Protein AF-0000000078669228 (afdb_homodimer)

Radius of gyration: 27.11 Å; Cα contacts (8 Å, |Δi|>4): 650; chains: 2; bounding box: 34×87×58 Å

InterPro domains:
  IPR006676 tRNA-splicing endonuclease [PTHR21227] (38-160)
  IPR006676 tRNA-splicing endonuclease [TIGR00324] (16-169)
  IPR006677 tRNA intron endonuclease, catalytic domain-like [PF01974] (80-163)
  IPR006677 tRNA intron endonuclease, catalytic domain-like [cd22363] (79-168)
  IPR006678 tRNA intron endonuclease, N-terminal [PF02778] (7-70)
  IPR011856 tRNA endonuclease-like domain superfamily [G3DSA:3.40.1350.10] (77-171)
  IPR016442 tRNA-splicing endonuclease, archaeal short subfamily [MF_01833] (5-171)
  IPR016442 tRNA-splicing endonuclease, archaeal short subfamily [PIRSF005285] (8-170)
  IPR036167 tRNA intron endonuclease, catalytic domain-like superfamily [SSF53032] (79-168)
  IPR036740 tRNA intron endonuclease, N-terminal domain superfamily [SSF55267] (5-76)

Solvent-accessible surface area (backbone atoms only — not comparable to full-atom values): 18390 Å² total; per-residue (Å²): 128,82,76,48,44,70,28,36,60,56,90,81,27,29,34,26,70,47,63,64,53,38,59,67,37,28,53,98,54,56,49,58,47,77,57,94,72,23,36,34,27,48,53,60,56,44,49,54,38,36,74,70,56,51,34,43,45,21,57,82,91,42,73,54,50,70,68,56,50,49,50,55,38,39,74,75,31,88,55,38,69,62,48,40,53,53,51,47,54,43,43,76,71,48,33,37,73,40,78,19,63,94,60,74,27,56,27,32,36,24,63,64,70,82,86,60,71,58,52,34,34,32,36,74,42,47,34,79,38,83,42,34,50,46,61,51,52,54,36,37,52,44,21,52,75,71,66,27,39,24,30,42,36,36,29,44,97,85,71,49,74,50,39,29,39,43,42,82,52,85,132,127,84,75,51,45,68,28,34,60,55,91,81,28,32,33,28,71,48,62,67,54,38,60,67,38,27,52,100,55,56,48,56,48,77,57,95,73,22,37,35,27,48,54,60,56,45,48,54,37,36,75,69,56,50,34,44,45,22,57,83,90,42,72,54,50,72,68,54,51,49,50,55,39,39,74,77,32,85,55,37,68,61,48,40,53,54,49,48,53,43,43,74,70,48,33,35,73,39,79,19,63,94,59,73,26,56,27,30,37,26,63,67,73,87,85,65,71,58,52,34,34,32,35,73,41,46,33,81,40,83,42,35,51,46,62,52,52,54,36,37,54,44,20,52,74,71,64,26,39,26,31,42,36,36,30,42,99,83,70,49,75,48,40,29,38,44,42,81,50,85,132

Organism: Thermococcus barophilus (strain DSM 11836 / MP) (NCBI:txid391623)

Secondary structure (DSSP, 8-state):
---PEEEEEETTEEEE--HHHIIIIITTT--SEEETTEEEEEHHHHHHHHHTTSEEEEETTEEPPHHHHHHHHHHH-TTHHHHHHHHHHHHHTT-EEEE-GGGTSSEEEE-SSTTS---EEEEEEETT--B-HHHHHHHHHHHHHTT-EEEEEEE-TT--EEEEEEEEE--/---PEEEEEETTEEEE--HHHIIIIITTT--SEEETTEEEEEHHHHHHHHHTTSEEEEETTEEPPHHHHHHHHHHH-TTHHHHHHHHHHHHHTT-EEEE-GGGTSSEEEE-SSSSS---EEEEEEETT--B-HHHHHHHHHHHHHTT-EEEEEEE-TT--EEEEEEEEE--

Structure (mmCIF, N/CA/C/O backbone):
data_AF-0000000078669228-model_v1
#
loop_
_entity.id
_entity.type
_entity.pdbx_description
1 polymer 'tRNA-splicing endonuclease'
#
loop_
_atom_site.group_PDB
_atom_site.id
_atom_site.type_symbol
_atom_site.label_atom_id
_atom_site.label_alt_id
_atom_site.label_comp_id
_atom_site.label_asym_id
_atom_site.label_entity_id
_atom_site.label_seq_id
_atom_site.pdbx_PDB_ins_code
_atom_site.Cartn_x
_atom_site.Cartn_y
_atom_site.Cartn_z
_atom_site.occupancy
_atom_site.B_iso_or_equiv
_atom_site.auth_seq_id
_atom_site.auth_comp_id
_atom_site.auth_asym_id
_atom_site.auth_atom_id
_atom_site.pdbx_PDB_model_num
ATOM 1 N N . MET A 1 1 ? 10.273 -42.062 -6.914 1 49.16 1 MET A N 1
ATOM 2 C CA . MET A 1 1 ? 9.68 -40.781 -7.195 1 49.16 1 MET A CA 1
ATOM 3 C C . MET A 1 1 ? 8.664 -40.875 -8.328 1 49.16 1 MET A C 1
ATOM 5 O O . MET A 1 1 ? 8.875 -41.594 -9.305 1 49.16 1 MET A O 1
ATOM 9 N N . LYS A 1 2 ? 7.332 -40.625 -7.98 1 73.25 2 LYS A N 1
ATOM 10 C CA . LYS A 1 2 ? 6.289 -40.844 -8.977 1 73.25 2 LYS A CA 1
ATOM 11 C C . LYS A 1 2 ? 6.629 -40.156 -10.297 1 73.25 2 LYS A C 1
ATOM 13 O O . LYS A 1 2 ? 7.246 -39.094 -10.305 1 73.25 2 LYS A O 1
ATOM 18 N N . GLU A 1 3 ? 6.801 -40.781 -11.375 1 90.62 3 GLU A N 1
ATOM 19 C CA . GLU A 1 3 ? 7.086 -40.281 -12.711 1 90.62 3 GLU A CA 1
ATOM 20 C C . GLU A 1 3 ? 6.312 -38.969 -12.984 1 90.62 3 GLU A C 1
ATOM 22 O O . GLU A 1 3 ? 5.121 -38.875 -12.68 1 90.62 3 GLU A O 1
ATOM 27 N N . PRO A 1 4 ? 6.973 -37.969 -13.375 1 96.88 4 PRO A N 1
ATOM 28 C CA . PRO A 1 4 ? 6.281 -36.719 -13.68 1 96.88 4 PRO A CA 1
ATOM 29 C C . PRO A 1 4 ? 5.145 -36.875 -14.688 1 96.88 4 PRO A C 1
ATOM 31 O O . PRO A 1 4 ? 5.258 -37.688 -15.609 1 96.88 4 PRO A O 1
ATOM 34 N N . ILE A 1 5 ? 4.234 -36.188 -14.539 1 98.12 5 ILE A N 1
ATOM 35 C CA . ILE A 1 5 ? 3.074 -36.281 -15.414 1 98.12 5 ILE A CA 1
ATOM 36 C C . ILE A 1 5 ? 3.236 -35.344 -16.609 1 98.12 5 ILE A C 1
ATOM 38 O O . ILE A 1 5 ? 3.67 -34.188 -16.438 1 98.12 5 ILE A O 1
ATOM 42 N N . ALA A 1 6 ? 2.842 -35.812 -17.766 1 98.44 6 ALA A N 1
ATOM 43 C CA . ALA A 1 6 ? 2.984 -35.031 -18.984 1 98.44 6 ALA A CA 1
ATOM 44 C C . ALA A 1 6 ? 1.831 -34.031 -19.141 1 98.44 6 ALA A C 1
ATOM 46 O O . ALA A 1 6 ? 0.669 -34.406 -18.938 1 98.44 6 ALA A O 1
ATOM 47 N N . PHE A 1 7 ? 2.195 -32.781 -19.391 1 98.81 7 PHE A N 1
ATOM 48 C CA . PHE A 1 7 ? 1.265 -31.75 -19.812 1 98.81 7 PHE A CA 1
ATOM 49 C C . PHE A 1 7 ? 1.621 -31.234 -21.203 1 98.81 7 PHE A C 1
ATOM 51 O O . PHE A 1 7 ? 2.777 -31.312 -21.625 1 98.81 7 PHE A O 1
ATOM 58 N N . TYR A 1 8 ? 0.594 -30.719 -21.859 1 98.75 8 TYR A N 1
ATOM 59 C CA . TYR A 1 8 ? 0.792 -30.234 -23.219 1 98.75 8 TYR A CA 1
ATOM 60 C C . TYR A 1 8 ? 0.331 -28.797 -23.375 1 98.75 8 TYR A C 1
ATOM 62 O O . TYR A 1 8 ? -0.712 -28.406 -22.828 1 98.75 8 TYR A O 1
ATOM 70 N N . LEU A 1 9 ? 1.136 -28.016 -24.062 1 98.31 9 LEU A N 1
ATOM 71 C CA . LEU A 1 9 ? 0.836 -26.594 -24.281 1 98.31 9 LEU A CA 1
ATOM 72 C C . LEU A 1 9 ? -0.429 -26.438 -25.125 1 98.31 9 LEU A C 1
ATOM 74 O O . LEU A 1 9 ? -0.619 -27.141 -26.109 1 98.31 9 LEU A O 1
ATOM 78 N N . SER A 1 10 ? -1.269 -25.625 -24.719 1 96.44 10 SER A N 1
ATOM 79 C CA . SER A 1 10 ? -2.463 -25.203 -25.438 1 96.44 10 SER A CA 1
ATOM 80 C C . SER A 1 10 ? -2.699 -23.703 -25.281 1 96.44 10 SER A C 1
ATOM 82 O O . SER A 1 10 ? -3.389 -23.266 -24.359 1 96.44 10 SER A O 1
ATOM 84 N N . GLY A 1 11 ? -2.178 -22.891 -26.25 1 92.88 11 GLY A N 1
ATOM 85 C CA . GLY A 1 11 ? -2.258 -21.438 -26.094 1 92.88 11 GLY A CA 1
ATOM 86 C C . GLY A 1 11 ? -1.41 -20.922 -24.953 1 92.88 11 GLY A C 1
ATOM 87 O O . GLY A 1 11 ? -0.194 -21.109 -24.938 1 92.88 11 GLY A O 1
ATOM 88 N N . GLU A 1 12 ? -2.057 -20.312 -23.984 1 93.5 12 GLU A N 1
ATOM 89 C CA . GLU A 1 12 ? -1.347 -19.703 -22.859 1 93.5 12 GLU A CA 1
ATOM 90 C C . GLU A 1 12 ? -1.5 -20.547 -21.594 1 93.5 12 GLU A C 1
ATOM 92 O O . GLU A 1 12 ? -1.369 -20.031 -20.484 1 93.5 12 GLU A O 1
ATOM 97 N N . ARG A 1 13 ? -1.838 -21.812 -21.812 1 97.38 13 ARG A N 1
ATOM 98 C CA . ARG A 1 13 ? -1.99 -22.766 -20.734 1 97.38 13 ARG A CA 1
ATOM 99 C C . ARG A 1 13 ? -1.415 -24.125 -21.109 1 97.38 13 ARG A C 1
ATOM 101 O O . ARG A 1 13 ? -0.936 -24.312 -22.234 1 97.38 13 ARG A O 1
ATOM 108 N N . VAL A 1 14 ? -1.407 -24.984 -20.094 1 98.69 14 VAL A N 1
ATOM 109 C CA . VAL A 1 14 ? -1.057 -26.359 -20.375 1 98.69 14 VAL A CA 1
ATOM 110 C C . VAL A 1 14 ? -2.145 -27.297 -19.844 1 98.69 14 VAL A C 1
ATOM 112 O O . VAL A 1 14 ? -2.898 -26.922 -18.938 1 98.69 14 VAL A O 1
ATOM 115 N N . PHE A 1 15 ? -2.223 -28.453 -20.453 1 98.69 15 PHE A N 1
ATOM 116 C CA . PHE A 1 15 ? -3.291 -29.344 -20 1 98.69 15 PHE A CA 1
ATOM 117 C C . PHE A 1 15 ? -2.832 -30.797 -20.016 1 98.69 15 PHE A C 1
ATOM 119 O O . PHE A 1 15 ? -1.853 -31.141 -20.672 1 98.69 15 PHE A O 1
ATOM 126 N N . SER A 1 16 ? -3.445 -31.656 -19.219 1 98.69 16 SER A N 1
ATOM 127 C CA . SER A 1 16 ? -3.271 -33.094 -19.188 1 98.69 16 SER A CA 1
ATOM 128 C C . SER A 1 16 ? -4.617 -33.812 -19.172 1 98.69 16 SER A C 1
ATOM 130 O O . SER A 1 16 ? -5.547 -33.375 -18.484 1 98.69 16 SER A O 1
ATOM 132 N N . GLU A 1 17 ? -4.73 -34.875 -19.859 1 97.56 17 GLU A N 1
ATOM 133 C CA . GLU A 1 17 ? -5.953 -35.688 -19.891 1 97.56 17 GLU A CA 1
ATOM 134 C C . GLU A 1 17 ? -5.867 -36.844 -18.938 1 97.56 17 GLU A C 1
ATOM 136 O O . GLU A 1 17 ? -6.797 -37.656 -18.859 1 97.56 17 GLU A O 1
ATOM 141 N N . ARG A 1 18 ? -4.77 -36.906 -18.328 1 96.56 18 ARG A N 1
ATOM 142 C CA . ARG A 1 18 ? -4.57 -38.031 -17.438 1 96.56 18 ARG A CA 1
ATOM 143 C C . ARG A 1 18 ? -5.355 -37.844 -16.141 1 96.56 18 ARG A C 1
ATOM 145 O O . ARG A 1 18 ? -5.242 -36.812 -15.484 1 96.56 18 ARG A O 1
ATOM 152 N N . GLU A 1 19 ? -6.027 -38.875 -15.789 1 96.31 19 GLU A N 1
ATOM 153 C CA . GLU A 1 19 ? -6.77 -38.812 -14.531 1 96.31 19 GLU A CA 1
ATOM 154 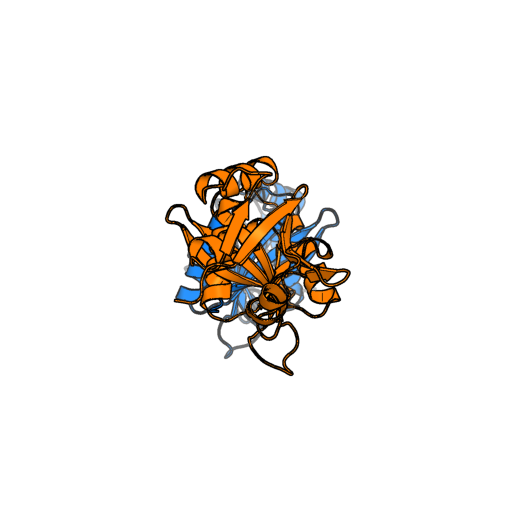C C . GLU A 1 19 ? -5.832 -38.594 -13.344 1 96.31 19 GLU A C 1
ATOM 156 O O . GLU A 1 19 ? -6.199 -37.969 -12.359 1 96.31 19 GLU A O 1
ATOM 161 N N . LYS A 1 20 ? -4.688 -39.156 -13.445 1 96.75 20 LYS A N 1
ATOM 162 C CA . LYS A 1 20 ? -3.686 -39.062 -12.391 1 96.75 20 LYS A CA 1
ATOM 163 C C . LYS A 1 20 ? -3.35 -37.594 -12.109 1 96.75 20 LYS A C 1
ATOM 165 O O . LYS A 1 20 ? -3.055 -37.219 -10.969 1 96.75 20 LYS A O 1
ATOM 170 N N . ALA A 1 21 ? -3.383 -36.781 -13.18 1 97.88 21 ALA A N 1
ATOM 171 C CA . ALA A 1 21 ? -3.102 -35.344 -13.023 1 97.88 21 ALA A CA 1
ATOM 172 C C . ALA A 1 21 ? -4.121 -34.688 -12.102 1 97.88 21 ALA A C 1
ATOM 174 O O . ALA A 1 21 ? -3.752 -33.906 -11.211 1 97.88 21 ALA A O 1
ATOM 175 N N . ILE A 1 22 ? -5.352 -35 -12.281 1 97.69 22 ILE A N 1
ATOM 176 C CA . ILE A 1 22 ? -6.426 -34.438 -11.477 1 97.69 22 ILE A CA 1
ATOM 177 C C . ILE A 1 22 ? -6.293 -34.906 -10.031 1 97.69 22 ILE A C 1
ATOM 179 O O . ILE A 1 22 ? -6.367 -34.094 -9.094 1 97.69 22 ILE A O 1
ATOM 183 N N . ASN A 1 23 ? -6.031 -36.188 -9.844 1 96.88 23 ASN A N 1
ATOM 184 C CA . ASN A 1 23 ? -5.926 -36.75 -8.508 1 96.88 23 ASN A CA 1
ATOM 185 C C . ASN A 1 23 ? -4.738 -36.188 -7.738 1 96.88 23 ASN A C 1
ATOM 187 O O . ASN A 1 23 ? -4.836 -35.938 -6.539 1 96.88 23 ASN A O 1
ATOM 191 N N . GLN A 1 24 ? -3.652 -35.969 -8.477 1 97 24 GLN A N 1
ATOM 192 C CA . GLN A 1 24 ? -2.41 -35.562 -7.816 1 97 24 GLN A CA 1
ATOM 193 C C . GLN A 1 24 ? -2.352 -34.062 -7.594 1 97 24 GLN A C 1
ATOM 195 O O . GLN A 1 24 ? -1.834 -33.594 -6.578 1 97 24 GLN A O 1
ATOM 200 N N . PHE A 1 25 ? -2.879 -33.312 -8.539 1 97.56 25 PHE A N 1
ATOM 201 C CA . PHE A 1 25 ? -2.586 -31.891 -8.492 1 97.56 25 PHE A CA 1
ATOM 202 C C . PHE A 1 25 ? -3.848 -31.094 -8.188 1 97.56 25 PHE A C 1
ATOM 204 O O . PHE A 1 25 ? -3.775 -30 -7.625 1 97.56 25 PHE A O 1
ATOM 211 N N . TYR A 1 26 ? -4.957 -31.578 -8.531 1 96.62 26 TYR A N 1
ATOM 212 C CA . TYR A 1 26 ? -6.184 -30.812 -8.328 1 96.62 26 TYR A CA 1
ATOM 213 C C . TYR A 1 26 ? -6.848 -31.172 -7.012 1 96.62 26 TYR A C 1
ATOM 215 O O . TYR A 1 26 ? -7.168 -30.297 -6.203 1 96.62 26 TYR A O 1
ATOM 223 N N . ASN A 1 27 ? -6.98 -32.5 -6.816 1 92.75 27 ASN A N 1
ATOM 224 C CA . ASN A 1 27 ? -7.645 -32.938 -5.602 1 92.75 27 ASN A CA 1
ATOM 225 C C . ASN A 1 27 ? -6.855 -32.562 -4.352 1 92.75 27 ASN A C 1
ATOM 227 O O . ASN A 1 27 ? -5.66 -32.875 -4.258 1 92.75 27 ASN A O 1
ATOM 231 N N . LYS A 1 28 ? -7.375 -31.734 -3.438 1 88.38 28 LYS A N 1
ATOM 232 C CA . LYS A 1 28 ? -6.859 -31.344 -2.131 1 88.38 28 LYS A CA 1
ATOM 233 C C . LYS A 1 28 ? -5.805 -30.234 -2.264 1 88.38 28 LYS A C 1
ATOM 235 O O . LYS A 1 28 ? -5.473 -29.578 -1.284 1 88.38 28 LYS A O 1
ATOM 240 N N . ARG A 1 29 ? -5.145 -30.188 -3.572 1 93.69 29 ARG A N 1
ATOM 241 C CA . ARG A 1 29 ? -4.094 -29.203 -3.729 1 93.69 29 ARG A CA 1
ATOM 242 C C . ARG A 1 29 ? -4.578 -28.016 -4.57 1 93.69 29 ARG A C 1
ATOM 244 O O . ARG A 1 29 ? -3.943 -26.969 -4.59 1 93.69 29 ARG A O 1
ATOM 251 N N . TYR A 1 30 ? -5.559 -28.219 -5.371 1 94.69 30 TYR A N 1
ATOM 252 C CA . TYR A 1 30 ? -6.355 -27.188 -6.016 1 94.69 30 TYR A CA 1
ATOM 253 C C . TYR A 1 30 ? -5.535 -26.422 -7.051 1 94.69 30 TYR A C 1
ATOM 255 O O . TYR A 1 30 ? -5.668 -25.203 -7.191 1 94.69 30 TYR A O 1
ATOM 263 N N . PHE A 1 31 ? -4.602 -27.188 -7.68 1 97.38 31 PHE A N 1
ATOM 264 C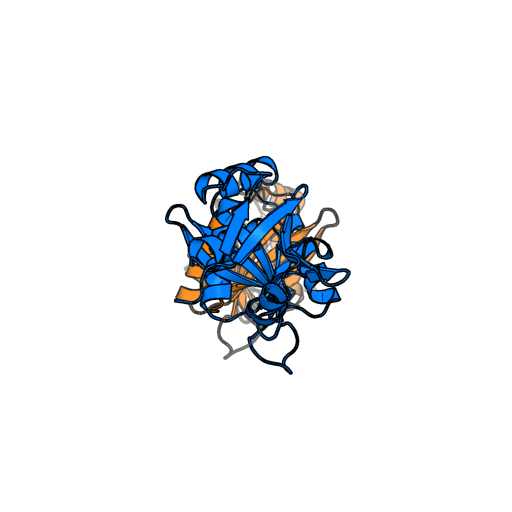 CA . PHE A 1 31 ? -3.945 -26.609 -8.844 1 97.38 31 PHE A CA 1
ATOM 265 C C . PHE A 1 31 ? -4.891 -26.578 -10.039 1 97.38 31 PHE A C 1
ATOM 267 O O . PHE A 1 31 ? -5.645 -27.516 -10.266 1 97.38 31 PHE A O 1
ATOM 274 N N . GLY A 1 32 ? -4.859 -25.484 -10.711 1 97.44 32 GLY A N 1
ATOM 275 C CA . GLY A 1 32 ? -5.504 -25.391 -12.016 1 97.44 32 GLY A CA 1
ATOM 276 C C . GLY A 1 32 ? -7.012 -25.531 -11.945 1 97.44 32 GLY A C 1
ATOM 277 O O . GLY A 1 32 ? -7.641 -25.094 -10.977 1 97.44 32 GLY A O 1
ATOM 278 N N . GLU A 1 33 ? -7.57 -25.859 -13.062 1 97.19 33 GLU A N 1
ATOM 279 C CA . GLU A 1 33 ? -9 -26.062 -13.234 1 97.19 33 GLU A CA 1
ATOM 280 C C . GLU A 1 33 ? -9.281 -27.312 -14.062 1 97.19 33 GLU A C 1
ATOM 282 O O . GLU A 1 33 ? -8.539 -27.625 -14.992 1 97.19 33 GLU A O 1
ATOM 287 N N . VAL A 1 34 ? -10.375 -28 -13.695 1 97.75 34 VAL A N 1
ATOM 288 C CA . VAL A 1 34 ? -10.766 -29.188 -14.43 1 97.75 34 VAL A CA 1
ATOM 289 C C . VAL A 1 34 ? -11.898 -28.859 -15.398 1 97.75 34 VAL A C 1
ATOM 291 O O . VAL A 1 34 ? -12.945 -28.344 -14.984 1 97.75 34 VAL A O 1
ATOM 294 N N . VAL A 1 35 ? -11.648 -29.031 -16.656 1 97.12 35 VAL A N 1
ATOM 295 C CA . VAL A 1 35 ? -12.648 -28.812 -17.703 1 97.12 35 VAL A CA 1
ATOM 296 C C . VAL A 1 35 ? -12.797 -30.078 -18.547 1 97.12 35 VAL A C 1
ATOM 298 O O . VAL A 1 35 ? -11.852 -30.516 -19.188 1 97.12 35 VAL A O 1
ATOM 301 N N . ASN A 1 36 ? -13.953 -30.719 -18.531 1 96.56 36 ASN A N 1
ATOM 302 C CA . ASN A 1 36 ? -14.242 -31.906 -19.328 1 96.56 36 ASN A CA 1
ATOM 303 C C . ASN A 1 36 ? -13.227 -33.031 -19.078 1 96.56 36 ASN A C 1
ATOM 305 O O . ASN A 1 36 ? -12.664 -33.594 -20.016 1 96.56 36 ASN A O 1
ATOM 309 N N . GLY A 1 37 ? -12.852 -33.156 -17.906 1 96.19 37 GLY A N 1
ATOM 310 C CA . GLY A 1 37 ? -12.008 -34.281 -17.469 1 96.19 37 GLY A CA 1
ATOM 311 C C . GLY A 1 37 ? -10.523 -34 -17.688 1 96.19 37 GLY A C 1
ATOM 312 O O . GLY A 1 37 ? -9.695 -34.875 -17.484 1 96.19 37 GLY A O 1
ATOM 313 N N . LYS A 1 38 ? -10.211 -32.875 -18.109 1 97.81 38 LYS A N 1
ATOM 314 C CA . LYS A 1 38 ? -8.82 -32.469 -18.312 1 97.81 38 LYS A CA 1
ATOM 315 C C . LYS A 1 38 ? -8.398 -31.406 -17.281 1 97.81 38 LYS A C 1
ATOM 317 O O . LYS A 1 38 ? -9.172 -30.516 -16.938 1 97.81 38 LYS A O 1
ATOM 322 N N . LEU A 1 39 ? -7.18 -31.531 -16.828 1 98.56 39 LEU A N 1
ATOM 323 C CA . LEU A 1 39 ? -6.652 -30.516 -15.922 1 98.56 39 LEU A CA 1
ATOM 324 C C . LEU A 1 39 ? -5.887 -29.453 -16.688 1 98.56 39 LEU A C 1
ATOM 326 O O . LEU A 1 39 ? -4.965 -29.75 -17.438 1 98.56 39 LEU A O 1
ATOM 330 N N . PHE A 1 40 ? -6.273 -28.25 -16.547 1 98.62 40 PHE A N 1
ATOM 331 C CA . PHE A 1 40 ? -5.594 -27.094 -17.141 1 98.62 40 PHE A CA 1
ATOM 332 C C . PHE A 1 40 ? -4.824 -26.312 -16.078 1 98.62 40 PHE A C 1
ATOM 334 O O . PHE A 1 40 ? -5.328 -26.094 -14.984 1 98.62 40 PHE A O 1
ATOM 341 N N . LEU A 1 41 ? -3.613 -25.969 -16.375 1 98.62 41 LEU A N 1
ATOM 342 C CA . LEU A 1 41 ? -2.76 -25.156 -15.523 1 98.62 41 LEU A CA 1
ATOM 343 C C . LEU A 1 41 ? -2.35 -23.875 -16.234 1 98.62 41 LEU A C 1
ATOM 345 O O . LEU A 1 41 ? -2.107 -23.875 -17.453 1 98.62 41 LEU A O 1
ATOM 349 N N . SER A 1 42 ? -2.316 -22.812 -15.492 1 98.25 42 SER A N 1
ATOM 350 C CA . SER A 1 42 ? -1.639 -21.625 -16.016 1 98.25 42 SER A CA 1
ATOM 351 C C . SER A 1 42 ? -0.148 -21.875 -16.203 1 98.25 42 SER A C 1
ATOM 353 O O . SER A 1 42 ? 0.386 -22.875 -15.703 1 98.25 42 SER A O 1
ATOM 355 N N . LEU A 1 43 ? 0.527 -21.031 -16.922 1 98.5 43 LEU A N 1
ATOM 356 C CA . LEU A 1 43 ? 1.964 -21.188 -17.125 1 98.5 43 LEU A CA 1
ATOM 357 C C . LEU A 1 43 ? 2.709 -21.078 -15.797 1 98.5 43 LEU A C 1
ATOM 359 O O . LEU A 1 43 ? 3.711 -21.766 -15.586 1 98.5 43 LEU A O 1
ATOM 363 N N . ILE A 1 44 ? 2.25 -20.266 -14.875 1 98.75 44 ILE A N 1
ATOM 364 C CA . ILE A 1 44 ? 2.898 -20.109 -13.578 1 98.75 44 ILE A CA 1
ATOM 365 C C . ILE A 1 44 ? 2.738 -21.391 -12.766 1 98.75 44 ILE A C 1
ATOM 367 O O . ILE A 1 44 ? 3.693 -21.859 -12.148 1 98.75 44 ILE A O 1
ATOM 371 N N . GLU A 1 45 ? 1.58 -21.922 -12.734 1 98.75 45 GLU A N 1
ATOM 372 C CA . GLU A 1 45 ? 1.352 -23.188 -12.047 1 98.75 45 GLU A CA 1
ATOM 373 C C . GLU A 1 45 ? 2.217 -24.297 -12.633 1 98.75 45 GLU A C 1
ATOM 375 O O . GLU A 1 45 ? 2.799 -25.094 -11.891 1 98.75 45 GLU A O 1
ATOM 380 N N . ALA A 1 46 ? 2.25 -24.312 -13.961 1 98.81 46 ALA A N 1
ATOM 381 C CA . ALA A 1 46 ? 3.072 -25.312 -14.641 1 98.81 46 ALA A CA 1
ATOM 382 C C . ALA A 1 46 ? 4.547 -25.141 -14.289 1 98.81 46 ALA A C 1
ATOM 384 O O . ALA A 1 46 ? 5.238 -26.125 -14.008 1 98.81 46 ALA A O 1
ATOM 385 N N . ALA A 1 47 ? 4.98 -23.938 -14.32 1 98.81 47 ALA A N 1
ATOM 386 C CA . ALA A 1 47 ? 6.371 -23.656 -13.969 1 98.81 47 ALA A CA 1
ATOM 387 C C . ALA A 1 47 ? 6.688 -24.125 -12.555 1 98.81 47 ALA A C 1
ATOM 389 O O . ALA A 1 47 ? 7.742 -24.719 -12.305 1 98.81 47 ALA A O 1
ATOM 390 N N . TYR A 1 48 ? 5.773 -23.875 -11.656 1 98.88 48 TYR A N 1
ATOM 391 C CA . TYR A 1 48 ? 5.941 -24.281 -10.266 1 98.88 48 TYR A CA 1
ATOM 392 C C . TYR A 1 48 ? 6.074 -25.781 -10.148 1 98.88 48 TYR A C 1
ATOM 394 O O . TYR A 1 48 ? 7.004 -26.281 -9.508 1 98.88 48 TYR A O 1
ATOM 402 N N . LEU A 1 49 ? 5.199 -26.516 -10.766 1 98.75 49 LEU A N 1
ATOM 403 C CA . LEU A 1 49 ? 5.199 -27.969 -10.68 1 98.75 49 LEU A CA 1
ATOM 404 C C . LEU A 1 49 ? 6.391 -28.562 -11.422 1 98.75 49 LEU A C 1
ATOM 406 O O . LEU A 1 49 ? 6.949 -29.578 -11.008 1 98.75 49 LEU A O 1
ATOM 410 N N . MET A 1 50 ? 6.723 -27.922 -12.516 1 98.56 50 MET A N 1
ATOM 411 C CA . MET A 1 50 ? 7.898 -28.359 -13.266 1 98.56 50 MET A CA 1
ATOM 412 C C . MET A 1 50 ? 9.164 -28.172 -12.438 1 98.56 50 MET A C 1
ATOM 414 O O . MET A 1 50 ? 10.023 -29.047 -12.406 1 98.56 50 MET A O 1
ATOM 418 N N . ASP A 1 51 ? 9.25 -27.031 -11.875 1 98.06 51 ASP A N 1
ATOM 419 C CA . ASP A 1 51 ? 10.398 -26.719 -11.023 1 98.06 51 ASP A CA 1
ATOM 420 C C . ASP A 1 51 ? 10.555 -27.75 -9.906 1 98.06 51 ASP A C 1
ATOM 422 O O . ASP A 1 51 ? 11.672 -28.016 -9.461 1 98.06 51 ASP A O 1
ATOM 426 N N . ARG A 1 52 ? 9.539 -28.391 -9.516 1 97.31 52 ARG A N 1
ATOM 427 C CA . ARG A 1 52 ? 9.531 -29.375 -8.445 1 97.31 52 ARG A CA 1
ATOM 428 C C . ARG A 1 52 ? 9.664 -30.797 -9.008 1 97.31 52 ARG A C 1
ATOM 430 O O . ARG A 1 52 ? 9.625 -31.766 -8.25 1 97.31 52 ARG A O 1
ATOM 437 N N . GLY A 1 53 ? 9.688 -30.906 -10.297 1 97.62 53 GLY A N 1
ATOM 438 C CA . GLY A 1 53 ? 9.883 -32.188 -10.945 1 97.62 53 GLY A CA 1
ATOM 439 C C . GLY A 1 53 ? 8.625 -33.031 -10.992 1 97.62 53 GLY A C 1
ATOM 440 O O . GLY A 1 53 ? 8.703 -34.25 -11.117 1 97.62 53 GLY A O 1
ATOM 441 N N . LYS A 1 54 ? 7.488 -32.375 -10.883 1 98.25 54 LYS A N 1
ATOM 442 C CA . LYS A 1 54 ? 6.242 -33.125 -10.781 1 98.25 54 LYS A CA 1
ATOM 443 C C . LYS A 1 54 ? 5.598 -33.312 -12.148 1 98.25 54 LYS A C 1
ATOM 445 O O . LYS A 1 54 ? 4.816 -34.25 -12.352 1 98.25 54 LYS A O 1
ATOM 450 N N . ILE A 1 55 ? 5.977 -32.375 -13.031 1 98.69 55 ILE A N 1
ATOM 451 C CA . ILE A 1 55 ? 5.375 -32.5 -14.352 1 98.69 55 ILE A CA 1
ATOM 452 C C . ILE A 1 55 ? 6.422 -32.219 -15.43 1 98.69 55 ILE A C 1
ATOM 454 O O . ILE A 1 55 ? 7.5 -31.688 -15.133 1 98.69 55 ILE A O 1
ATOM 458 N N . LYS A 1 56 ? 6.105 -32.625 -16.625 1 98.62 56 LYS A N 1
ATOM 459 C CA . LYS A 1 56 ? 6.781 -32.219 -17.859 1 98.62 56 LYS A CA 1
ATOM 460 C C . LYS A 1 56 ? 5.816 -31.5 -18.797 1 98.62 56 LYS A C 1
ATOM 462 O O . LYS A 1 56 ? 4.633 -31.844 -18.859 1 98.62 56 LYS A O 1
ATOM 467 N N . VAL A 1 57 ? 6.371 -30.562 -19.5 1 98.75 57 VAL A N 1
ATOM 468 C CA . VAL A 1 57 ? 5.527 -29.812 -20.422 1 98.75 57 VAL A CA 1
ATOM 469 C C . VAL A 1 57 ? 6.031 -30 -21.859 1 98.75 57 VAL A C 1
ATOM 471 O O . VAL A 1 57 ? 7.238 -29.906 -22.109 1 98.75 57 VAL A O 1
ATOM 474 N N . PHE A 1 58 ? 5.105 -30.234 -22.719 1 98.69 58 PHE A N 1
ATOM 475 C CA . PHE A 1 58 ? 5.461 -30.484 -24.109 1 98.69 58 PHE A CA 1
ATOM 476 C C . PHE A 1 58 ? 4.773 -29.469 -25.016 1 98.69 58 PHE A C 1
ATOM 478 O O . PHE A 1 58 ? 3.617 -29.109 -24.797 1 98.69 58 PHE A O 1
ATOM 485 N N . ASP A 1 59 ? 5.391 -28.969 -26 1 97.88 59 ASP A N 1
ATOM 486 C CA . ASP A 1 59 ? 4.859 -28.281 -27.172 1 97.88 59 ASP A CA 1
ATOM 487 C C . ASP A 1 59 ? 4.91 -29.172 -28.406 1 97.88 59 ASP A C 1
ATOM 489 O O . ASP A 1 59 ? 5.934 -29.234 -29.094 1 97.88 59 ASP A O 1
ATOM 493 N N . GLY A 1 60 ? 3.791 -29.75 -28.672 1 95 60 GLY A N 1
ATOM 494 C CA . GLY A 1 60 ? 3.869 -30.844 -29.625 1 95 60 GLY A CA 1
ATOM 495 C C . GLY A 1 60 ? 4.754 -31.984 -29.156 1 95 60 GLY A C 1
ATOM 496 O O . GLY A 1 60 ? 4.539 -32.531 -28.062 1 95 60 GLY A O 1
ATOM 497 N N . ASN A 1 61 ? 5.773 -32.281 -29.875 1 95.19 61 ASN A N 1
ATOM 498 C CA . ASN A 1 61 ? 6.668 -33.375 -29.516 1 95.19 61 ASN A CA 1
ATOM 499 C C . ASN A 1 61 ? 7.898 -32.875 -28.766 1 95.19 61 ASN A C 1
ATOM 501 O O . ASN A 1 61 ? 8.703 -33.656 -28.297 1 95.19 61 ASN A O 1
ATOM 505 N N . LYS A 1 62 ? 7.949 -31.625 -28.609 1 97.94 62 LYS A N 1
ATOM 506 C CA . LYS A 1 62 ? 9.133 -31.062 -27.969 1 97.94 62 LYS A CA 1
ATOM 507 C C . LYS A 1 62 ? 8.891 -30.844 -26.469 1 97.94 62 LYS A C 1
ATOM 509 O O . LYS A 1 62 ? 7.926 -30.188 -26.078 1 97.94 62 LYS A O 1
ATOM 514 N N . GLU A 1 63 ? 9.727 -31.422 -25.734 1 98.31 63 GLU A N 1
ATOM 515 C CA . GLU A 1 63 ? 9.695 -31.141 -24.297 1 98.31 63 GLU A CA 1
ATOM 516 C C . GLU A 1 63 ? 10.289 -29.766 -24 1 98.31 63 GLU A C 1
ATOM 518 O O . GLU A 1 63 ? 11.391 -29.453 -24.453 1 98.31 63 GLU A O 1
ATOM 523 N N . LEU A 1 64 ? 9.625 -28.984 -23.297 1 98.44 64 LEU A N 1
ATOM 524 C CA . LEU A 1 64 ? 10.086 -27.641 -22.969 1 98.44 64 LEU A CA 1
ATOM 525 C C . LEU A 1 64 ? 10.938 -27.656 -21.703 1 98.44 64 LEU A C 1
ATOM 527 O O . LEU A 1 64 ? 10.617 -28.375 -20.75 1 98.44 64 LEU A O 1
ATOM 531 N N . SER A 1 65 ? 12.008 -26.906 -21.688 1 98.5 65 SER A N 1
ATOM 532 C CA . SER A 1 65 ? 12.734 -26.641 -20.453 1 98.5 65 SER A CA 1
ATOM 533 C C . SER A 1 65 ? 12.008 -25.609 -19.594 1 98.5 65 SER A C 1
ATOM 535 O O . SER A 1 65 ? 11.102 -24.922 -20.078 1 98.5 65 SER A O 1
ATOM 537 N N . LEU A 1 66 ? 12.391 -25.609 -18.344 1 98.5 66 LEU A N 1
ATOM 538 C CA . LEU A 1 66 ? 11.82 -24.594 -17.469 1 98.5 66 LEU A CA 1
ATOM 539 C C . LEU A 1 66 ? 12.078 -23.203 -18.016 1 98.5 66 LEU A C 1
ATOM 541 O O . LEU A 1 66 ? 11.195 -22.344 -17.984 1 98.5 66 LEU A O 1
ATOM 545 N N . LYS A 1 67 ? 13.258 -22.953 -18.516 1 98.5 67 LYS A N 1
ATOM 546 C CA . LYS A 1 67 ? 13.633 -21.656 -19.094 1 98.5 67 LYS A CA 1
ATOM 547 C C . LYS A 1 67 ? 12.719 -21.297 -20.266 1 98.5 67 LYS A C 1
ATOM 549 O O . LYS A 1 67 ? 12.273 -20.156 -20.391 1 98.5 67 LYS A O 1
ATOM 554 N N . GLU A 1 68 ? 12.477 -22.281 -21.062 1 98.31 68 GLU A N 1
ATOM 555 C CA . GLU A 1 68 ? 11.602 -22.031 -22.203 1 98.31 68 GLU A CA 1
ATOM 556 C C . GLU A 1 68 ? 10.188 -21.703 -21.766 1 98.31 68 GLU A C 1
ATOM 558 O O . GLU A 1 68 ? 9.508 -20.875 -22.375 1 98.31 68 GLU A O 1
ATOM 563 N N . LEU A 1 69 ? 9.719 -22.406 -20.734 1 98.31 69 LEU A N 1
ATOM 564 C CA . LEU A 1 69 ? 8.391 -22.125 -20.203 1 98.31 69 LEU A CA 1
ATOM 565 C C . LEU A 1 69 ? 8.336 -20.703 -19.641 1 98.31 69 LEU A C 1
ATOM 567 O O . LEU A 1 69 ? 7.363 -19.984 -19.859 1 98.31 69 LEU A O 1
ATOM 571 N N . PHE A 1 70 ? 9.375 -20.281 -18.953 1 98.56 70 PHE A N 1
ATOM 572 C CA . PHE A 1 70 ? 9.461 -18.922 -18.438 1 98.56 70 PHE A CA 1
ATOM 573 C C . PHE A 1 70 ? 9.461 -17.906 -19.562 1 98.56 70 PHE A C 1
ATOM 575 O O . PHE A 1 70 ? 8.836 -16.844 -19.453 1 98.56 70 PHE A O 1
ATOM 582 N N . ASP A 1 71 ? 10.164 -18.234 -20.641 1 98.31 71 ASP A N 1
ATOM 583 C CA . ASP A 1 71 ? 10.195 -17.359 -21.797 1 98.31 71 ASP A CA 1
ATOM 584 C C . ASP A 1 71 ? 8.797 -17.141 -22.375 1 98.31 71 ASP A C 1
ATOM 586 O O . ASP A 1 71 ? 8.43 -16.031 -22.75 1 98.31 71 ASP A O 1
ATOM 590 N N . LEU A 1 72 ? 8.07 -18.219 -22.406 1 98 72 LEU A N 1
ATOM 591 C CA . LEU A 1 72 ? 6.688 -18.109 -22.859 1 98 72 LEU A CA 1
ATOM 592 C C . LEU A 1 72 ? 5.879 -17.203 -21.938 1 98 72 LEU A C 1
ATOM 594 O O . LEU A 1 72 ? 5.098 -16.375 -22.406 1 98 72 LEU A O 1
ATOM 598 N N . GLY A 1 73 ? 6.031 -17.438 -20.641 1 98.06 73 GLY A N 1
ATOM 599 C CA . GLY A 1 73 ? 5.363 -16.594 -19.656 1 98.06 73 GLY A CA 1
ATOM 600 C C . GLY A 1 73 ? 5.723 -15.125 -19.781 1 98.06 73 GLY A C 1
ATOM 601 O O . GLY A 1 73 ? 4.844 -14.258 -19.734 1 98.06 73 GLY A O 1
ATOM 602 N N . ARG A 1 74 ? 7.004 -14.82 -20 1 98 74 ARG A N 1
ATOM 603 C CA . ARG A 1 74 ? 7.512 -13.461 -20.109 1 98 74 ARG A CA 1
ATOM 604 C C . ARG A 1 74 ? 6.945 -12.758 -21.328 1 98 74 ARG A C 1
ATOM 606 O O . ARG A 1 74 ? 6.715 -11.547 -21.312 1 98 74 ARG A O 1
ATOM 613 N N . LYS A 1 75 ? 6.781 -13.531 -22.359 1 97.19 75 LYS A N 1
ATOM 614 C CA . LYS A 1 75 ? 6.234 -12.977 -23.594 1 97.19 75 LYS A CA 1
ATOM 615 C C . LYS A 1 75 ? 4.824 -12.43 -23.375 1 97.19 75 LYS A C 1
ATOM 617 O O . LYS A 1 75 ? 4.434 -11.438 -23.984 1 97.19 75 LYS A O 1
ATOM 622 N N . LYS A 1 76 ? 4.141 -13.047 -22.469 1 95.12 76 LYS A N 1
ATOM 623 C CA . LYS A 1 76 ? 2.746 -12.688 -22.219 1 95.12 76 LYS A CA 1
ATOM 624 C C . LYS A 1 76 ? 2.631 -11.695 -21.062 1 95.12 76 LYS A C 1
ATOM 626 O O . LYS A 1 76 ? 1.715 -10.867 -21.047 1 95.12 76 LYS A O 1
ATOM 631 N N . ASP A 1 77 ? 3.484 -11.797 -20.172 1 96.44 77 ASP A N 1
ATOM 632 C CA . ASP A 1 77 ? 3.455 -11.023 -18.938 1 96.44 77 ASP A CA 1
ATOM 633 C C . ASP A 1 77 ? 4.863 -10.617 -18.5 1 96.44 77 ASP A C 1
ATOM 635 O O . ASP A 1 77 ? 5.625 -11.438 -17.984 1 96.44 77 ASP A O 1
ATOM 639 N N . GLU A 1 78 ? 5.141 -9.32 -18.609 1 95.94 78 GLU A N 1
ATOM 640 C CA . GLU A 1 78 ? 6.477 -8.82 -18.281 1 95.94 78 GLU A CA 1
ATOM 641 C C . GLU A 1 78 ? 6.812 -9.031 -16.812 1 95.94 78 GLU A C 1
ATOM 643 O O . GLU A 1 78 ? 7.984 -9.008 -16.438 1 95.94 78 GLU A O 1
ATOM 648 N N . GLN A 1 79 ? 5.82 -9.281 -16.016 1 96.94 79 GLN A N 1
ATOM 649 C CA . GLN A 1 79 ? 6.062 -9.469 -14.578 1 96.94 79 GLN A CA 1
ATOM 650 C C . GLN A 1 79 ? 5.996 -10.945 -14.203 1 96.94 79 GLN A C 1
ATOM 652 O O . GLN A 1 79 ? 5.852 -11.281 -13.023 1 96.94 79 GLN A O 1
ATOM 657 N N . PHE A 1 80 ? 6.113 -11.797 -15.148 1 98.25 80 PHE A N 1
ATOM 658 C CA . PHE A 1 80 ? 5.965 -13.234 -14.945 1 98.25 80 PHE A CA 1
ATOM 659 C C . PHE A 1 80 ? 6.906 -13.727 -13.852 1 98.25 80 PHE A C 1
ATOM 661 O O . PHE A 1 80 ? 6.492 -14.461 -12.953 1 98.25 80 PHE A O 1
ATOM 668 N N . ASP A 1 81 ? 8.172 -13.297 -13.867 1 98.25 81 ASP A N 1
ATOM 669 C CA . ASP A 1 81 ? 9.164 -13.766 -12.914 1 98.25 81 ASP A CA 1
ATOM 670 C C . ASP A 1 81 ? 8.805 -13.344 -11.492 1 98.25 81 ASP A C 1
ATOM 672 O O . ASP A 1 81 ? 8.914 -14.141 -10.555 1 98.25 81 ASP A O 1
ATOM 676 N N . LEU A 1 82 ? 8.406 -12.109 -11.352 1 98.38 82 LEU A N 1
ATOM 677 C CA . LEU A 1 82 ? 8.031 -11.586 -10.039 1 98.38 82 LEU A CA 1
ATOM 678 C C . LEU A 1 82 ? 6.816 -12.328 -9.484 1 98.38 82 LEU A C 1
ATOM 680 O O . LEU A 1 82 ? 6.809 -12.727 -8.32 1 98.38 82 LEU A O 1
ATOM 684 N N . LYS A 1 83 ? 5.859 -12.492 -10.359 1 98.69 83 LYS A N 1
ATOM 685 C CA . LYS A 1 83 ? 4.648 -13.195 -9.961 1 98.69 83 LYS A CA 1
ATOM 686 C C . LYS A 1 83 ? 4.953 -14.648 -9.594 1 98.69 83 LYS A C 1
ATOM 688 O O . LYS A 1 83 ? 4.383 -15.18 -8.641 1 98.69 83 LYS A O 1
ATOM 693 N N . PHE A 1 84 ? 5.859 -15.219 -10.336 1 98.81 84 PHE A N 1
ATOM 694 C CA . PHE A 1 84 ? 6.242 -16.594 -10.047 1 98.81 84 PHE A CA 1
ATOM 695 C C . PHE A 1 84 ? 6.887 -16.703 -8.664 1 98.81 84 PHE A C 1
ATOM 697 O O . PHE A 1 84 ? 6.613 -17.625 -7.91 1 98.81 84 PHE A O 1
ATOM 704 N N . LEU A 1 85 ? 7.758 -15.758 -8.328 1 98.81 85 LEU A N 1
ATOM 705 C CA . LEU A 1 85 ? 8.43 -15.758 -7.031 1 98.81 85 LEU A CA 1
ATOM 706 C C . LEU A 1 85 ? 7.41 -15.727 -5.895 1 98.81 85 LEU A C 1
ATOM 708 O O . LEU A 1 85 ? 7.52 -16.484 -4.934 1 98.81 85 LEU A O 1
ATOM 712 N N . VAL A 1 86 ? 6.43 -14.867 -6.016 1 98.88 86 VAL A N 1
ATOM 713 C CA . VAL A 1 86 ? 5.414 -14.719 -4.977 1 98.88 86 VAL A CA 1
ATOM 714 C C . VAL A 1 86 ? 4.523 -15.961 -4.949 1 98.88 86 VAL A C 1
ATOM 716 O O . VAL A 1 86 ? 4.207 -16.484 -3.875 1 98.88 86 VAL A O 1
ATOM 719 N N . TYR A 1 87 ? 4.137 -16.438 -6.129 1 98.75 87 TYR A N 1
ATOM 720 C CA . TYR A 1 87 ? 3.35 -17.656 -6.23 1 98.75 87 TYR A CA 1
ATOM 721 C C . TYR A 1 87 ? 4.047 -18.812 -5.523 1 98.75 87 TYR A C 1
ATOM 723 O O . TYR A 1 87 ? 3.441 -19.5 -4.691 1 98.75 87 TYR A O 1
ATOM 731 N N . LYS A 1 88 ? 5.285 -19 -5.844 1 98.69 88 LYS A N 1
ATOM 732 C CA . LYS A 1 88 ? 6.094 -20.078 -5.281 1 98.69 88 LYS A CA 1
ATOM 733 C C . LYS A 1 88 ? 6.215 -19.953 -3.768 1 98.69 88 LYS A C 1
ATOM 735 O O . LYS A 1 88 ? 6.066 -20.922 -3.037 1 98.69 88 LYS A O 1
ATOM 740 N N . ASP A 1 89 ? 6.496 -18.781 -3.328 1 98.56 89 ASP A N 1
ATOM 741 C CA . ASP A 1 89 ? 6.625 -18.531 -1.895 1 98.56 89 ASP A CA 1
ATOM 742 C C . ASP A 1 89 ? 5.355 -18.938 -1.15 1 98.56 89 ASP A C 1
ATOM 744 O O . ASP A 1 89 ? 5.422 -19.641 -0.141 1 98.56 89 ASP A O 1
ATOM 748 N N . LEU A 1 90 ? 4.234 -18.531 -1.646 1 97.69 90 LEU A N 1
ATOM 749 C CA . LEU A 1 90 ? 2.949 -18.812 -1.006 1 97.69 90 LEU A CA 1
ATOM 750 C C . LEU A 1 90 ? 2.605 -20.297 -1.082 1 97.69 90 LEU A C 1
ATOM 752 O O . LEU A 1 90 ? 2.174 -20.891 -0.092 1 97.69 90 LEU A O 1
ATOM 756 N N . ARG A 1 91 ? 2.826 -20.906 -2.195 1 97.31 91 ARG A N 1
ATOM 757 C CA . ARG A 1 91 ? 2.551 -22.328 -2.357 1 97.31 91 ARG A CA 1
ATOM 758 C C . ARG A 1 91 ? 3.436 -23.156 -1.439 1 97.31 91 ARG A C 1
ATOM 760 O O . ARG A 1 91 ? 2.965 -24.109 -0.813 1 97.31 91 ARG A O 1
ATOM 767 N N . ASP A 1 92 ? 4.719 -22.797 -1.426 1 97.19 92 ASP A N 1
ATOM 768 C CA . ASP A 1 92 ? 5.66 -23.531 -0.589 1 97.19 92 ASP A CA 1
ATOM 769 C C . ASP A 1 92 ? 5.258 -23.469 0.882 1 97.19 92 ASP A C 1
ATOM 771 O O . ASP A 1 92 ? 5.578 -24.359 1.66 1 97.19 92 ASP A O 1
ATOM 775 N N . ARG A 1 93 ? 4.586 -22.484 1.189 1 94.81 93 ARG A N 1
ATOM 776 C CA . ARG A 1 93 ? 4.148 -22.312 2.57 1 94.81 93 ARG A CA 1
ATOM 777 C C . ARG A 1 93 ? 2.832 -23.031 2.824 1 94.81 93 ARG A C 1
ATOM 779 O O . ARG A 1 93 ? 2.332 -23.047 3.951 1 94.81 93 ARG A O 1
ATOM 786 N N . GLY A 1 94 ? 2.223 -23.547 1.827 1 93 94 GLY A N 1
ATOM 787 C CA . GLY A 1 94 ? 1.07 -24.422 1.997 1 93 94 GLY A CA 1
ATOM 788 C C . GLY A 1 94 ? -0.24 -23.75 1.619 1 93 94 GLY A C 1
ATOM 789 O O . GLY A 1 94 ? -1.311 -24.344 1.776 1 93 94 GLY A O 1
ATOM 790 N N . TYR A 1 95 ? -0.174 -22.547 1.118 1 94.69 95 TYR A N 1
ATOM 791 C CA . TYR A 1 95 ? -1.394 -21.844 0.74 1 94.69 95 TYR A CA 1
ATOM 792 C C . TYR A 1 95 ? -1.894 -22.312 -0.621 1 94.69 95 TYR A C 1
ATOM 794 O O . TYR A 1 95 ? -1.125 -22.859 -1.42 1 94.69 95 TYR A O 1
ATOM 802 N N . VAL A 1 96 ? -3.154 -22.203 -0.802 1 95.06 96 VAL A N 1
ATOM 803 C CA . VAL A 1 96 ? -3.744 -22.344 -2.127 1 95.06 96 VAL A CA 1
ATOM 804 C C . VAL A 1 96 ? -3.725 -21 -2.854 1 95.06 96 VAL A C 1
ATOM 806 O O . VAL A 1 96 ? -4.137 -19.984 -2.295 1 95.06 96 VAL A O 1
ATOM 809 N N . VAL A 1 97 ? -3.209 -20.984 -4.059 1 96.38 97 VAL A N 1
ATOM 810 C CA . VAL A 1 97 ? -3.027 -19.75 -4.805 1 96.38 97 VAL A CA 1
ATOM 811 C C . VAL A 1 97 ? -3.734 -19.844 -6.156 1 96.38 97 VAL A C 1
ATOM 813 O O . VAL A 1 97 ? -3.426 -20.734 -6.961 1 96.38 97 VAL A O 1
ATOM 816 N N . LYS A 1 98 ? -4.637 -18.953 -6.328 1 95 98 LYS A N 1
ATOM 817 C CA . LYS A 1 98 ? -5.398 -18.906 -7.57 1 95 98 LYS A CA 1
ATOM 818 C C . LYS A 1 98 ? -5.316 -17.516 -8.211 1 95 98 LYS A C 1
ATOM 820 O O . LYS A 1 98 ? -4.941 -16.547 -7.555 1 95 98 LYS A O 1
ATOM 825 N N . THR A 1 99 ? -5.59 -17.484 -9.5 1 94.56 99 THR A N 1
ATOM 826 C CA . THR A 1 99 ? -5.57 -16.203 -10.188 1 94.56 99 THR A CA 1
ATOM 827 C C . THR A 1 99 ? -6.664 -15.281 -9.641 1 94.56 99 THR A C 1
ATOM 829 O O . THR A 1 99 ? -7.75 -15.75 -9.281 1 94.56 99 THR A O 1
ATOM 832 N N . ALA A 1 100 ? -6.379 -14.039 -9.602 1 96.12 100 ALA A N 1
ATOM 833 C CA . ALA A 1 100 ? -7.344 -13.039 -9.141 1 96.12 100 ALA A CA 1
ATOM 834 C C . ALA A 1 100 ? -7.508 -11.922 -10.164 1 96.12 100 ALA A C 1
ATOM 836 O O . ALA A 1 100 ? -7.828 -10.789 -9.805 1 96.12 100 ALA A O 1
ATOM 837 N N . LEU A 1 101 ? -7.336 -12.164 -11.406 1 93.06 101 LEU A N 1
ATOM 838 C CA . LEU A 1 101 ? -7.391 -11.141 -12.445 1 93.06 101 LEU A CA 1
ATOM 839 C C . LEU A 1 101 ? -8.766 -10.477 -12.477 1 93.06 101 LEU A C 1
ATOM 841 O O . LEU A 1 101 ? -8.875 -9.273 -12.711 1 93.06 101 LEU A O 1
ATOM 845 N N . LYS A 1 102 ? -9.773 -11.219 -12.227 1 93.12 102 LYS A N 1
ATOM 846 C CA . LYS A 1 102 ? -11.133 -10.68 -12.234 1 93.12 102 LYS A CA 1
ATOM 847 C C . LYS A 1 102 ? -11.32 -9.641 -11.141 1 93.12 102 LYS A C 1
ATOM 849 O O . LYS A 1 102 ? -12.273 -8.859 -11.164 1 93.12 102 LYS A O 1
ATOM 854 N N . TYR A 1 103 ? -10.43 -9.625 -10.195 1 95.12 103 TYR A N 1
ATOM 855 C CA . TYR A 1 103 ? -10.508 -8.695 -9.086 1 95.12 103 TYR A CA 1
ATOM 856 C C . TYR A 1 103 ? -9.445 -7.609 -9.203 1 95.12 103 TYR A C 1
ATOM 858 O O . TYR A 1 103 ? -9.227 -6.844 -8.258 1 95.12 103 TYR A O 1
ATOM 866 N N . GLY A 1 104 ? -8.758 -7.555 -10.211 1 94.75 104 GLY A N 1
ATOM 867 C CA . GLY A 1 104 ? -7.75 -6.531 -10.414 1 94.75 104 GLY A CA 1
ATOM 868 C C . GLY A 1 104 ? -6.453 -6.816 -9.68 1 94.75 104 GLY A C 1
ATOM 869 O O . GLY A 1 104 ? -5.648 -5.91 -9.453 1 94.75 104 GLY A O 1
ATOM 870 N N . SER A 1 105 ? -6.328 -7.996 -9.211 1 97.31 105 SER A N 1
ATOM 871 C CA . SER A 1 105 ? -5.121 -8.438 -8.523 1 97.31 105 SER A CA 1
ATOM 872 C C . SER A 1 105 ? -4.531 -9.68 -9.18 1 97.31 105 SER A C 1
ATOM 874 O O . SER A 1 105 ? -5.051 -10.156 -10.195 1 97.31 105 SER A O 1
ATOM 876 N N . HIS A 1 106 ? -3.414 -10.078 -8.664 1 98 106 HIS A N 1
ATOM 877 C CA . HIS A 1 106 ? -2.715 -11.148 -9.359 1 98 106 HIS A CA 1
ATOM 878 C C . HIS A 1 106 ? -3.137 -12.516 -8.828 1 98 106 HIS A C 1
ATOM 880 O O . HIS A 1 106 ? -3.357 -13.445 -9.602 1 98 106 HIS A O 1
ATOM 886 N N . PHE A 1 107 ? -3.311 -12.562 -7.438 1 97.75 107 PHE A N 1
ATOM 887 C CA . PHE A 1 107 ? -3.654 -13.859 -6.867 1 97.75 107 PHE A CA 1
ATOM 888 C C . PHE A 1 107 ? -4.742 -13.711 -5.809 1 97.75 107 PHE A C 1
ATOM 890 O O . PHE A 1 107 ? -4.816 -12.688 -5.125 1 97.75 107 PHE A O 1
ATOM 897 N N . ARG A 1 108 ? -5.59 -14.68 -5.699 1 95.69 108 ARG A N 1
ATOM 898 C CA . ARG A 1 108 ? -6.363 -14.922 -4.488 1 95.69 108 ARG A CA 1
ATOM 899 C C . ARG A 1 108 ? -5.797 -16.109 -3.711 1 95.69 108 ARG A C 1
ATOM 901 O O . ARG A 1 108 ? -5.461 -17.141 -4.297 1 95.69 108 ARG A O 1
ATOM 908 N N . VAL A 1 109 ? -5.656 -15.953 -2.457 1 95.62 109 VAL A N 1
ATOM 909 C CA . VAL A 1 109 ? -4.902 -16.906 -1.647 1 95.62 109 VAL A CA 1
ATOM 910 C C . VAL A 1 109 ? -5.77 -17.391 -0.49 1 95.62 109 VAL A C 1
ATOM 912 O O . VAL A 1 109 ? -6.453 -16.609 0.16 1 95.62 109 VAL A O 1
ATOM 915 N N . TYR A 1 110 ? -5.625 -18.719 -0.319 1 91.5 110 TYR A N 1
ATOM 916 C CA . TYR A 1 110 ? -6.398 -19.391 0.719 1 91.5 110 TYR A CA 1
ATOM 917 C C . TYR A 1 110 ? -5.492 -20.172 1.658 1 91.5 110 TYR A C 1
ATOM 919 O O . TYR A 1 110 ? -4.434 -20.656 1.249 1 91.5 110 TYR A O 1
ATOM 927 N N . ARG A 1 111 ? -5.926 -20.219 2.877 1 85.5 111 ARG A N 1
ATOM 928 C CA . ARG A 1 111 ? -5.234 -21.109 3.801 1 85.5 111 ARG A CA 1
ATOM 929 C C . ARG A 1 111 ? -5.5 -22.562 3.455 1 85.5 111 ARG A C 1
ATOM 931 O O . ARG A 1 111 ? -6.527 -22.891 2.854 1 85.5 111 ARG A O 1
ATOM 938 N N . LYS A 1 112 ? -4.453 -23.422 3.639 1 71.81 112 LYS A N 1
ATOM 939 C CA . LYS A 1 112 ? -4.598 -24.859 3.416 1 71.81 112 LYS A CA 1
ATOM 940 C C . LYS A 1 112 ? -5.633 -25.453 4.363 1 71.81 112 LYS A C 1
ATOM 942 O O . LYS A 1 112 ? -5.664 -25.125 5.547 1 71.81 112 LYS A O 1
ATOM 947 N N . GLY A 1 113 ? -6.57 -26.312 3.754 1 56.09 113 GLY A N 1
ATOM 948 C CA . GLY A 1 113 ? -7.621 -27.031 4.445 1 56.09 113 GLY A CA 1
ATOM 949 C C . GLY A 1 113 ? -8.922 -26.266 4.535 1 56.09 113 GLY A C 1
ATOM 950 O O . GLY A 1 113 ? -8.977 -25.078 4.207 1 56.09 113 GLY A O 1
ATOM 951 N N . MET A 1 114 ? -10.172 -26.906 4.625 1 44.62 114 MET A N 1
ATOM 952 C CA . MET A 1 114 ? -11.523 -26.5 4.273 1 44.62 114 MET A CA 1
ATOM 953 C C . MET A 1 114 ? -11.773 -25.047 4.684 1 44.62 114 MET A C 1
ATOM 955 O O . MET A 1 114 ? -12.359 -24.281 3.926 1 44.62 114 MET A O 1
ATOM 959 N N . GLU A 1 115 ? -12.336 -25.016 5.824 1 44.72 115 GLU A N 1
ATOM 960 C CA . GLU A 1 115 ? -13.477 -24.234 6.301 1 44.72 115 GLU A CA 1
ATOM 961 C C . GLU A 1 115 ? -13.18 -22.734 6.258 1 44.72 115 GLU A C 1
ATOM 963 O O . GLU A 1 115 ? -14.023 -21.922 6.637 1 44.72 115 GLU A O 1
ATOM 968 N N . GLU A 1 116 ? -11.844 -22.422 6.234 1 49.03 116 GLU A N 1
ATOM 969 C CA . GLU A 1 116 ? -11.695 -21.016 6.621 1 49.03 116 GLU A CA 1
ATOM 970 C C . GLU A 1 116 ? -11.594 -20.125 5.395 1 49.03 116 GLU A C 1
ATOM 972 O O . GLU A 1 116 ? -11.078 -20.531 4.355 1 49.03 116 GLU A O 1
ATOM 977 N N . HIS A 1 117 ? -12.539 -19.234 4.977 1 52.69 117 HIS A N 1
ATOM 978 C CA . HIS A 1 117 ? -12.773 -18.141 4.039 1 52.69 117 HIS A CA 1
ATOM 979 C C . HIS A 1 117 ? -11.453 -17.578 3.514 1 52.69 117 HIS A C 1
ATOM 981 O O . HIS A 1 117 ? -10.453 -17.547 4.23 1 52.69 117 HIS A O 1
ATOM 987 N N . SER A 1 118 ? -11.258 -17.984 2.135 1 58.38 118 SER A N 1
ATOM 988 C CA . SER A 1 118 ? -10.227 -17.281 1.388 1 58.38 118 SER A CA 1
ATOM 989 C C . SER A 1 118 ? -10.062 -15.852 1.902 1 58.38 118 SER A C 1
ATOM 991 O O . SER A 1 118 ? -11.039 -15.109 2.014 1 58.38 118 SER A O 1
ATOM 993 N N . ASP A 1 119 ? -8.602 -15.359 2.311 1 82.44 119 ASP A N 1
ATOM 994 C CA . ASP A 1 119 ? -8.531 -14.281 3.287 1 82.44 119 ASP A CA 1
ATOM 995 C C . ASP A 1 119 ? -7.832 -13.055 2.699 1 82.44 119 ASP A C 1
ATOM 997 O O . ASP A 1 119 ? -8.117 -11.922 3.096 1 82.44 119 ASP A O 1
ATOM 1001 N N . TRP A 1 120 ? -7.246 -13.469 1.052 1 96.06 120 TRP A N 1
ATOM 1002 C CA . TRP A 1 120 ? -6.391 -12.352 0.661 1 96.06 120 TRP A CA 1
ATOM 1003 C C . TRP A 1 120 ? -6.418 -12.148 -0.85 1 96.06 120 TRP A C 1
ATOM 1005 O O . TRP A 1 120 ? -6.457 -13.117 -1.613 1 96.06 120 TRP A O 1
ATOM 1015 N N . LEU A 1 121 ? -6.469 -10.992 -1.343 1 97.75 121 LEU A N 1
ATOM 1016 C CA . LEU A 1 121 ? -6.062 -10.602 -2.689 1 97.75 121 LEU A CA 1
ATOM 1017 C C . LEU A 1 121 ? -4.637 -10.062 -2.691 1 97.75 121 LEU A C 1
ATOM 1019 O O . LEU A 1 121 ? -4.312 -9.148 -1.93 1 97.75 121 LEU A O 1
ATOM 1023 N N . VAL A 1 122 ? -3.832 -10.648 -3.57 1 98.38 122 VAL A N 1
ATOM 1024 C CA . VAL A 1 122 ? -2.41 -10.328 -3.547 1 98.38 122 VAL A CA 1
ATOM 1025 C C . VAL A 1 122 ? -2.023 -9.609 -4.836 1 98.38 122 VAL A C 1
ATOM 1027 O O . VAL A 1 122 ? -2.25 -10.117 -5.934 1 98.38 122 VAL A O 1
ATOM 1030 N N . TRP A 1 123 ? -1.433 -8.43 -4.688 1 98.38 123 TRP A N 1
ATOM 1031 C CA . TRP A 1 123 ? -0.891 -7.613 -5.77 1 98.38 123 TRP A CA 1
ATOM 1032 C C . TRP A 1 123 ? 0.633 -7.586 -5.719 1 98.38 123 TRP A C 1
ATOM 1034 O O . TRP A 1 123 ? 1.219 -7.129 -4.734 1 98.38 123 TRP A O 1
ATOM 1044 N N . VAL A 1 124 ? 1.275 -8.109 -6.773 1 98.56 124 VAL A N 1
ATOM 1045 C CA . VAL A 1 124 ? 2.727 -8.25 -6.801 1 98.56 124 VAL A CA 1
ATOM 1046 C C . VAL A 1 124 ? 3.357 -7.039 -7.477 1 98.56 124 VAL A C 1
ATOM 1048 O O . VAL A 1 124 ? 2.977 -6.672 -8.594 1 98.56 124 VAL A O 1
ATOM 1051 N N . VAL A 1 125 ? 4.352 -6.418 -6.742 1 98 125 VAL A N 1
ATOM 1052 C CA . VAL A 1 125 ? 5.047 -5.273 -7.316 1 98 125 VAL A CA 1
ATOM 1053 C C . VAL A 1 125 ? 6.543 -5.371 -7.02 1 98 125 VAL A C 1
ATOM 1055 O O . VAL A 1 125 ? 6.945 -5.965 -6.016 1 98 125 VAL A O 1
ATOM 1058 N N . SER A 1 126 ? 7.348 -4.863 -7.984 1 97.69 126 SER A N 1
ATOM 1059 C CA . SER A 1 126 ? 8.758 -4.66 -7.664 1 97.69 126 SER A CA 1
ATOM 1060 C C . SER A 1 126 ? 8.953 -3.416 -6.805 1 97.69 126 SER A C 1
ATOM 1062 O O . SER A 1 126 ? 8.156 -2.48 -6.867 1 97.69 126 SER A O 1
ATOM 1064 N N . GLU A 1 127 ? 9.992 -3.352 -6.07 1 95.25 127 GLU A N 1
ATOM 1065 C CA . GLU A 1 127 ? 10.25 -2.244 -5.156 1 95.25 127 GLU A CA 1
ATOM 1066 C C . GLU A 1 127 ? 10.461 -0.938 -5.914 1 95.25 127 GLU A C 1
ATOM 1068 O O . GLU A 1 127 ? 10.234 0.146 -5.375 1 95.25 127 GLU A O 1
ATOM 1073 N N . ASN A 1 128 ? 10.828 -1.021 -7.207 1 94.19 128 ASN A N 1
ATOM 1074 C CA . ASN A 1 128 ? 11.172 0.177 -7.965 1 94.19 128 ASN A CA 1
ATOM 1075 C C . ASN A 1 128 ? 10.164 0.448 -9.078 1 94.19 128 ASN A C 1
ATOM 1077 O O . ASN A 1 128 ? 10.398 1.293 -9.938 1 94.19 128 ASN A O 1
ATOM 1081 N N . GLN A 1 129 ? 9.078 -0.258 -9 1 95.38 129 GLN A N 1
ATOM 1082 C CA . GLN A 1 129 ? 8.055 -0.039 -10.016 1 95.38 129 GLN A CA 1
ATOM 1083 C C . GLN A 1 129 ? 7.246 1.223 -9.719 1 95.38 129 GLN A C 1
ATOM 1085 O O . GLN A 1 129 ? 6.918 1.499 -8.57 1 95.38 129 GLN A O 1
ATOM 1090 N N . LYS A 1 130 ? 7.035 2.008 -10.797 1 95.12 130 LYS A N 1
ATOM 1091 C CA . LYS A 1 130 ? 6.184 3.186 -10.664 1 95.12 130 LYS A CA 1
ATOM 1092 C C . LYS A 1 130 ? 4.75 2.791 -10.336 1 95.12 130 LYS A C 1
ATOM 1094 O O . LYS A 1 130 ? 4.207 1.85 -10.914 1 95.12 130 LYS A O 1
ATOM 1099 N N . MET A 1 131 ? 4.172 3.432 -9.398 1 94.94 131 MET A N 1
ATOM 1100 C CA . MET A 1 131 ? 2.766 3.227 -9.055 1 94.94 131 MET A CA 1
ATOM 1101 C C . MET A 1 131 ? 2.107 4.539 -8.648 1 94.94 131 MET A C 1
ATOM 1103 O O . MET A 1 131 ? 2.793 5.539 -8.43 1 94.94 131 MET A O 1
ATOM 1107 N N . PHE A 1 132 ? 0.768 4.484 -8.625 1 96.12 132 PHE A N 1
ATOM 1108 C CA . PHE A 1 132 ? -0.038 5.613 -8.18 1 96.12 132 PHE A CA 1
ATOM 1109 C C . PHE A 1 132 ? -0.962 5.199 -7.039 1 96.12 132 PHE A C 1
ATOM 1111 O O . PHE A 1 132 ? -1.462 4.074 -7.012 1 96.12 132 PHE A O 1
ATOM 1118 N N . PRO A 1 133 ? -1.205 6.09 -6.082 1 96.19 133 PRO A N 1
ATOM 1119 C CA . PRO A 1 133 ? -2.121 5.773 -4.984 1 96.19 133 PRO A CA 1
ATOM 1120 C C . PRO A 1 133 ? -3.471 5.254 -5.473 1 96.19 133 PRO A C 1
ATOM 1122 O O . PRO A 1 133 ? -4.086 4.406 -4.82 1 96.19 133 PRO A O 1
ATOM 1125 N N . ASN A 1 134 ? -3.869 5.703 -6.602 1 94.31 134 ASN A N 1
ATOM 1126 C CA . ASN A 1 134 ? -5.145 5.242 -7.133 1 94.31 134 ASN A CA 1
ATOM 1127 C C . ASN A 1 134 ? -5.102 3.756 -7.484 1 94.31 134 ASN A C 1
ATOM 1129 O O . ASN A 1 134 ? -6.129 3.076 -7.457 1 94.31 134 ASN A O 1
ATOM 1133 N N . ASP A 1 135 ? -3.842 3.225 -7.844 1 94.12 135 ASP A N 1
ATOM 1134 C CA . ASP A 1 135 ? -3.682 1.79 -8.055 1 94.12 135 ASP A CA 1
ATOM 1135 C C . ASP A 1 135 ? -4.051 1.004 -6.801 1 94.12 135 ASP A C 1
ATOM 1137 O O . ASP A 1 135 ? -4.766 0.003 -6.879 1 94.12 135 ASP A O 1
ATOM 1141 N N . LEU A 1 136 ? -3.633 1.557 -5.75 1 94 136 LEU A N 1
ATOM 1142 C CA . LEU A 1 136 ? -3.848 0.909 -4.461 1 94 136 LEU A CA 1
ATOM 1143 C C . LEU A 1 136 ? -5.297 1.05 -4.016 1 94 136 LEU A C 1
ATOM 1145 O O . LEU A 1 136 ? -5.926 0.068 -3.613 1 94 136 LEU A O 1
ATOM 1149 N N . THR A 1 137 ? -5.785 2.264 -4.137 1 94.81 137 THR A N 1
ATOM 1150 C CA . THR A 1 137 ? -7.137 2.545 -3.67 1 94.81 137 THR A CA 1
ATOM 1151 C C . THR A 1 137 ? -8.156 1.672 -4.402 1 94.81 137 THR A C 1
ATOM 1153 O O . THR A 1 137 ? -9.086 1.147 -3.787 1 94.81 137 THR A O 1
ATOM 1156 N N . ALA A 1 138 ? -7.992 1.529 -5.672 1 96.25 138 ALA A N 1
ATOM 1157 C CA . ALA A 1 138 ? -8.891 0.7 -6.469 1 96.25 138 ALA A CA 1
ATOM 1158 C C . ALA A 1 138 ? -8.859 -0.753 -6.004 1 96.25 138 ALA A C 1
ATOM 1160 O O . ALA A 1 138 ? -9.898 -1.391 -5.855 1 96.25 138 ALA A O 1
ATOM 1161 N N . ARG A 1 139 ? -7.715 -1.28 -5.734 1 97 139 ARG A N 1
ATOM 1162 C CA . ARG A 1 139 ? -7.562 -2.678 -5.34 1 97 139 ARG A CA 1
ATOM 1163 C C . ARG A 1 139 ? -8.102 -2.912 -3.936 1 97 139 ARG A C 1
ATOM 1165 O O . ARG A 1 139 ? -8.703 -3.955 -3.662 1 97 139 ARG A O 1
ATOM 1172 N N . VAL A 1 140 ? -7.883 -1.942 -3.072 1 97.5 140 VAL A N 1
ATOM 1173 C CA . VAL A 1 140 ? -8.422 -2.043 -1.721 1 97.5 140 VAL A CA 1
ATOM 1174 C C . VAL A 1 140 ? -9.945 -2.051 -1.773 1 97.5 140 VAL A C 1
ATOM 1176 O O . VAL A 1 140 ? -10.594 -2.826 -1.065 1 97.5 140 VAL A O 1
ATOM 1179 N N . ARG A 1 141 ? -10.547 -1.205 -2.518 1 96.12 141 ARG A N 1
ATOM 1180 C CA . ARG A 1 141 ? -12 -1.162 -2.676 1 96.12 141 ARG A CA 1
ATOM 1181 C C . ARG A 1 141 ? -12.539 -2.506 -3.15 1 96.12 141 ARG A C 1
ATOM 1183 O O . ARG A 1 141 ? -13.531 -3.006 -2.619 1 96.12 141 ARG A O 1
ATOM 1190 N N . VAL A 1 142 ? -11.922 -3.092 -4.152 1 97.31 142 VAL A N 1
ATOM 1191 C CA . VAL A 1 142 ? -12.352 -4.383 -4.68 1 97.31 142 VAL A CA 1
ATOM 1192 C C . VAL A 1 142 ? -12.227 -5.453 -3.598 1 97.31 142 VAL A C 1
ATOM 1194 O O . VAL A 1 142 ? -13.156 -6.234 -3.379 1 97.31 142 VAL A O 1
ATOM 1197 N N . ALA A 1 143 ? -11.047 -5.473 -2.957 1 97.31 143 ALA A N 1
ATOM 1198 C CA . ALA A 1 143 ? -10.828 -6.449 -1.893 1 97.31 143 ALA A CA 1
ATOM 1199 C C . ALA A 1 143 ? -11.93 -6.359 -0.836 1 97.31 143 ALA A C 1
ATOM 1201 O O . ALA A 1 143 ? -12.477 -7.383 -0.415 1 97.31 143 ALA A O 1
ATOM 1202 N N . HIS A 1 144 ? -12.172 -5.176 -0.461 1 95.88 144 HIS A N 1
ATOM 1203 C CA . HIS A 1 144 ? -13.227 -4.973 0.52 1 95.88 144 HIS A CA 1
ATOM 1204 C C . HIS A 1 144 ? -14.57 -5.484 -0.001 1 95.88 144 HIS A C 1
ATOM 1206 O O . HIS A 1 144 ? -15.312 -6.145 0.729 1 95.88 144 HIS A O 1
ATOM 1212 N N . GLY A 1 145 ? -14.906 -5.191 -1.191 1 95.44 145 GLY A N 1
ATOM 1213 C CA . GLY A 1 145 ? -16.172 -5.594 -1.797 1 95.44 145 GLY A CA 1
ATOM 1214 C C . GLY A 1 145 ? -16.375 -7.098 -1.807 1 95.44 145 GLY A C 1
ATOM 1215 O O . GLY A 1 145 ? -17.5 -7.578 -1.737 1 95.44 145 GLY A O 1
ATOM 1216 N N . VAL A 1 146 ? -15.32 -7.863 -1.878 1 94.25 146 VAL A N 1
ATOM 1217 C CA . VAL A 1 146 ? -15.438 -9.312 -1.937 1 94.25 146 VAL A CA 1
ATOM 1218 C C . VAL A 1 146 ? -15.031 -9.922 -0.596 1 94.25 146 VAL A C 1
ATOM 1220 O O . VAL A 1 146 ? -14.766 -11.125 -0.505 1 94.25 146 VAL A O 1
ATOM 1223 N N . ARG A 1 147 ? -14.906 -9.078 0.397 1 93.44 147 ARG A N 1
ATOM 1224 C CA . ARG A 1 147 ? -14.648 -9.445 1.786 1 93.44 147 ARG A CA 1
ATOM 1225 C C . ARG A 1 147 ? -13.312 -10.172 1.923 1 93.44 147 ARG A C 1
ATOM 1227 O O . ARG A 1 147 ? -13.234 -11.227 2.559 1 93.44 147 ARG A O 1
ATOM 1234 N N . LYS A 1 148 ? -12.289 -9.625 1.319 1 95.25 148 LYS A N 1
ATOM 1235 C CA . LYS A 1 148 ? -10.922 -10.133 1.414 1 95.25 148 LYS A CA 1
ATOM 1236 C C . LYS A 1 148 ? -9.953 -9.031 1.838 1 95.25 148 LYS A C 1
ATOM 1238 O O . LYS A 1 148 ? -10.266 -7.84 1.712 1 95.25 148 LYS A O 1
ATOM 1243 N N . LYS A 1 149 ? -8.852 -9.438 2.33 1 95.88 149 LYS A N 1
ATOM 1244 C CA . LYS A 1 149 ? -7.797 -8.492 2.68 1 95.88 149 LYS A CA 1
ATOM 1245 C C . LYS A 1 149 ? -6.887 -8.211 1.485 1 95.88 149 LYS A C 1
ATOM 1247 O O . LYS A 1 149 ? -6.531 -9.133 0.744 1 95.88 149 LYS A O 1
ATOM 1252 N N . MET A 1 150 ? -6.566 -6.93 1.342 1 97.88 150 MET A N 1
ATOM 1253 C CA . MET A 1 150 ? -5.66 -6.551 0.261 1 97.88 150 MET A CA 1
ATOM 1254 C C . MET A 1 150 ? -4.207 -6.648 0.711 1 97.88 150 MET A C 1
ATOM 1256 O O . MET A 1 150 ? -3.82 -6.039 1.71 1 97.88 150 MET A O 1
ATOM 1260 N N . ILE A 1 151 ? -3.441 -7.434 -0.052 1 98.25 151 ILE A N 1
ATOM 1261 C CA . ILE A 1 151 ? -2.023 -7.621 0.242 1 98.25 151 ILE A CA 1
ATOM 1262 C C . ILE A 1 151 ? -1.184 -7.102 -0.922 1 98.25 151 ILE A C 1
ATOM 1264 O O . ILE A 1 151 ? -1.426 -7.457 -2.078 1 98.25 151 ILE A O 1
ATOM 1268 N N . MET A 1 152 ? -0.332 -6.246 -0.624 1 98.25 152 MET A N 1
ATOM 1269 C CA . MET A 1 152 ? 0.725 -5.902 -1.57 1 98.25 152 MET A CA 1
ATOM 1270 C C . MET A 1 152 ? 1.991 -6.703 -1.289 1 98.25 152 MET A C 1
ATOM 1272 O O . MET A 1 152 ? 2.547 -6.633 -0.191 1 98.25 152 MET A O 1
ATOM 1276 N N . ALA A 1 153 ? 2.398 -7.512 -2.238 1 98.62 153 ALA A N 1
ATOM 1277 C CA . ALA A 1 153 ? 3.648 -8.266 -2.139 1 98.62 153 ALA A CA 1
ATOM 1278 C C . ALA A 1 153 ? 4.781 -7.539 -2.863 1 98.62 153 ALA A C 1
ATOM 1280 O O . ALA A 1 153 ? 4.809 -7.492 -4.098 1 98.62 153 ALA A O 1
ATOM 1281 N N . VAL A 1 154 ? 5.727 -7.027 -2.143 1 98.44 154 VAL A N 1
ATOM 1282 C CA . VAL A 1 154 ? 6.832 -6.258 -2.707 1 98.44 154 VAL A CA 1
ATOM 1283 C C . VAL A 1 154 ? 8.07 -7.141 -2.834 1 98.44 154 VAL A C 1
ATOM 1285 O O . VAL A 1 154 ? 8.516 -7.742 -1.853 1 98.44 154 VAL A O 1
ATOM 1288 N N . VAL A 1 155 ? 8.539 -7.195 -4.055 1 98.44 155 VAL A N 1
ATOM 1289 C CA . VAL A 1 155 ? 9.742 -7.973 -4.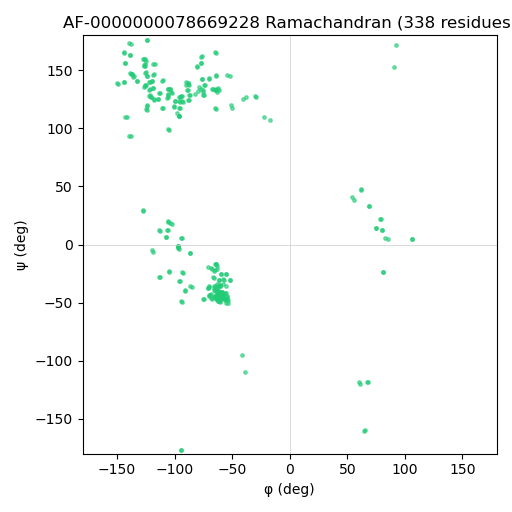324 1 98.44 155 VAL A CA 1
ATOM 1290 C C . VAL A 1 155 ? 10.922 -7.031 -4.566 1 98.44 155 VAL A C 1
ATOM 1292 O O . VAL A 1 155 ? 10.836 -6.117 -5.395 1 98.44 155 VAL A O 1
ATOM 1295 N N . ASP A 1 156 ? 11.992 -7.219 -3.844 1 96.69 156 ASP A N 1
ATOM 1296 C CA . ASP A 1 156 ? 13.125 -6.316 -4.004 1 96.69 156 ASP A CA 1
ATOM 1297 C C . ASP A 1 156 ? 14.141 -6.883 -4.996 1 96.69 156 ASP A C 1
ATOM 1299 O O . ASP A 1 156 ? 13.883 -7.898 -5.645 1 96.69 156 ASP A O 1
ATOM 1303 N N . GLU A 1 157 ? 15.234 -6.238 -5.195 1 95.25 157 GLU A N 1
ATOM 1304 C CA . GLU A 1 157 ? 16.234 -6.586 -6.207 1 95.25 157 GLU A CA 1
ATOM 1305 C C . GLU A 1 157 ? 16.922 -7.902 -5.867 1 95.25 157 GLU A C 1
ATOM 1307 O O . GLU A 1 157 ? 17.5 -8.555 -6.746 1 95.25 157 GLU A O 1
ATOM 1312 N N . ASP A 1 158 ? 16.891 -8.328 -4.59 1 96.69 158 ASP A N 1
ATOM 1313 C CA . ASP A 1 158 ? 17.5 -9.586 -4.16 1 96.69 158 ASP A CA 1
ATOM 1314 C C . ASP A 1 158 ? 16.484 -10.719 -4.16 1 96.69 158 ASP A C 1
ATOM 1316 O O . ASP A 1 158 ? 16.75 -11.805 -3.633 1 96.69 158 ASP A O 1
ATOM 1320 N N . ASN A 1 159 ? 15.227 -10.469 -4.645 1 96.75 159 ASN A N 1
ATOM 1321 C CA . ASN A 1 159 ? 14.148 -11.445 -4.766 1 96.75 159 ASN A CA 1
ATOM 1322 C C . ASN A 1 159 ? 13.523 -11.766 -3.408 1 96.75 159 ASN A C 1
ATOM 1324 O O . ASN A 1 159 ? 12.891 -12.805 -3.242 1 96.75 159 ASN A O 1
ATOM 1328 N N . ASP A 1 160 ? 13.859 -10.883 -2.385 1 97.25 160 ASP A N 1
ATOM 1329 C CA . ASP A 1 160 ? 13.156 -11.008 -1.113 1 97.25 160 ASP A CA 1
ATOM 1330 C C . ASP A 1 160 ? 11.742 -10.43 -1.206 1 97.25 160 ASP A C 1
ATOM 1332 O O . ASP A 1 160 ? 11.523 -9.422 -1.875 1 97.25 160 ASP A O 1
ATOM 1336 N N . ILE A 1 161 ? 10.836 -11.109 -0.531 1 98.38 161 ILE A N 1
ATOM 1337 C CA . ILE A 1 161 ? 9.438 -10.711 -0.6 1 98.38 161 ILE A CA 1
ATOM 1338 C C . ILE A 1 161 ? 8.984 -10.195 0.762 1 98.38 161 ILE A C 1
ATOM 1340 O O . ILE A 1 161 ? 9.227 -10.828 1.789 1 98.38 161 ILE A O 1
ATOM 1344 N N . VAL A 1 162 ? 8.391 -9.086 0.81 1 98 162 VAL A N 1
ATOM 1345 C CA . VAL A 1 162 ? 7.727 -8.578 2.004 1 98 162 VAL A CA 1
ATOM 1346 C C . VAL A 1 162 ? 6.254 -8.312 1.698 1 98 162 VAL A C 1
ATOM 1348 O O . VAL A 1 162 ? 5.922 -7.727 0.666 1 98 162 VAL A O 1
ATOM 1351 N N . TYR A 1 163 ? 5.371 -8.781 2.582 1 98 163 TYR A N 1
ATOM 1352 C CA . TYR A 1 163 ? 3.93 -8.648 2.393 1 98 163 TYR A CA 1
ATOM 1353 C C . TYR A 1 163 ? 3.367 -7.523 3.258 1 98 163 TYR A C 1
ATOM 1355 O O . TYR A 1 163 ? 3.631 -7.469 4.461 1 98 163 TYR A O 1
ATOM 1363 N N . TYR A 1 164 ? 2.602 -6.676 2.648 1 97.94 164 TYR A N 1
ATOM 1364 C CA . TYR A 1 164 ? 1.947 -5.574 3.348 1 97.94 164 TYR A CA 1
ATOM 1365 C C . TYR A 1 164 ? 0.432 -5.664 3.215 1 97.94 164 TYR A C 1
ATOM 1367 O O . TYR A 1 164 ? -0.092 -5.816 2.109 1 97.94 164 TYR A O 1
ATOM 1375 N N . GLN A 1 165 ? -0.225 -5.637 4.34 1 97.5 165 GLN A N 1
ATOM 1376 C CA . GLN A 1 165 ? -1.68 -5.527 4.312 1 97.5 165 GLN A CA 1
ATOM 1377 C C . GLN A 1 165 ? -2.119 -4.062 4.297 1 97.5 165 GLN A C 1
ATOM 1379 O O . GLN A 1 165 ? -1.573 -3.238 5.031 1 97.5 165 GLN A O 1
ATOM 1384 N N . ILE A 1 166 ? -3.012 -3.738 3.451 1 97.81 166 ILE A N 1
ATOM 1385 C CA . ILE A 1 166 ? -3.521 -2.381 3.293 1 97.81 166 ILE A CA 1
ATOM 1386 C C . ILE A 1 166 ? -5.031 -2.369 3.514 1 97.81 166 ILE A C 1
ATOM 1388 O O . ILE A 1 166 ? -5.766 -3.117 2.863 1 97.81 166 ILE A O 1
ATOM 1392 N N . GLU A 1 167 ? -5.48 -1.519 4.363 1 96.44 167 GLU A N 1
ATOM 1393 C CA . GLU A 1 167 ? -6.902 -1.474 4.695 1 96.44 167 GLU A CA 1
ATOM 1394 C C . GLU A 1 167 ? -7.371 -0.04 4.926 1 96.44 167 GLU A C 1
ATOM 1396 O O . GLU A 1 167 ? -6.648 0.77 5.508 1 96.44 167 GLU A O 1
ATOM 1401 N N . ARG A 1 168 ? -8.555 0.23 4.438 1 96 168 ARG A N 1
ATOM 1402 C CA . ARG A 1 168 ? -9.164 1.524 4.73 1 96 168 ARG A CA 1
ATOM 1403 C C . ARG A 1 168 ? -9.508 1.648 6.211 1 96 168 ARG A C 1
ATOM 1405 O O . ARG A 1 168 ? -10.047 0.716 6.809 1 96 168 ARG A O 1
ATOM 1412 N N . VAL A 1 169 ? -9.117 2.844 6.734 1 94.62 169 VAL A N 1
ATOM 1413 C CA . VAL A 1 169 ? -9.438 3.059 8.141 1 94.62 169 VAL A CA 1
ATOM 1414 C C . VAL A 1 169 ? -10.211 4.367 8.297 1 94.62 169 VAL A C 1
ATOM 1416 O O . VAL A 1 169 ? -10.117 5.258 7.453 1 94.62 169 VAL A O 1
ATOM 1419 N N . LYS A 1 170 ? -10.969 4.41 9.297 1 90.31 170 LYS A N 1
ATOM 1420 C CA . LYS A 1 170 ? -11.727 5.617 9.609 1 90.31 170 LYS A CA 1
ATOM 1421 C C . LYS A 1 170 ? -11.125 6.344 10.812 1 90.31 170 LYS A C 1
ATOM 1423 O O . LYS A 1 170 ? -10.781 5.715 11.812 1 90.31 170 LYS A O 1
ATOM 1428 N N . PHE A 1 171 ? -10.891 7.617 10.633 1 86.69 171 PHE A N 1
ATOM 1429 C CA . PHE A 1 171 ? -10.578 8.477 11.773 1 86.69 171 PHE A CA 1
ATOM 1430 C C . PHE A 1 171 ? -11.844 9.078 12.359 1 86.69 171 PHE A C 1
ATOM 1432 O O . PHE A 1 171 ? -12.812 9.336 11.641 1 86.69 171 PHE A O 1
ATOM 1439 N N . MET B 1 1 ? -16.578 37.312 20.891 1 49.09 1 MET B N 1
ATOM 1440 C CA . MET B 1 1 ? -15.547 36.438 20.297 1 49.09 1 MET B CA 1
ATOM 1441 C C . MET B 1 1 ? -14.148 36.938 20.656 1 49.09 1 MET B C 1
ATOM 1443 O O . MET B 1 1 ? -13.898 38.156 20.703 1 49.09 1 MET B O 1
ATOM 1447 N N . LYS B 1 2 ? -13.406 36.031 21.438 1 72.56 2 LYS B N 1
ATOM 1448 C CA . LYS B 1 2 ? -12.133 36.5 21.953 1 72.56 2 LYS B CA 1
ATOM 1449 C C . LYS B 1 2 ? -11.258 37.094 20.844 1 72.56 2 LYS B C 1
ATOM 1451 O O . LYS B 1 2 ? -11.305 36.594 19.703 1 72.56 2 LYS B O 1
ATOM 1456 N N . GLU B 1 3 ? -10.852 38.188 20.797 1 90.69 3 GLU B N 1
ATOM 1457 C CA . GLU B 1 3 ? -10 38.875 19.828 1 90.69 3 GLU B CA 1
ATOM 1458 C C . GLU B 1 3 ? -8.867 37.969 19.359 1 90.69 3 GLU B C 1
ATOM 1460 O O . GLU B 1 3 ? -8.227 37.281 20.172 1 90.69 3 GLU B O 1
ATOM 1465 N N . PRO B 1 4 ? -8.727 37.781 18.031 1 96.94 4 PRO B N 1
ATOM 1466 C CA . PRO B 1 4 ? -7.637 36.938 17.516 1 96.94 4 PRO B CA 1
ATOM 1467 C C . PRO B 1 4 ? -6.27 37.344 18.062 1 96.94 4 PRO B C 1
ATOM 1469 O O . PRO B 1 4 ? -6.016 38.562 18.25 1 96.94 4 PRO B O 1
ATOM 1472 N N . ILE B 1 5 ? -5.477 36.438 18.266 1 98.06 5 ILE B N 1
ATOM 1473 C CA . ILE B 1 5 ? -4.152 36.719 18.812 1 98.06 5 ILE B CA 1
ATOM 1474 C C . ILE B 1 5 ? -3.168 36.969 17.672 1 98.06 5 ILE B C 1
ATOM 1476 O O . ILE B 1 5 ? -3.184 36.281 16.656 1 98.06 5 ILE B O 1
ATOM 1480 N N . ALA B 1 6 ? -2.344 37.969 17.844 1 98.44 6 ALA B N 1
ATOM 1481 C CA . ALA B 1 6 ? -1.377 38.312 16.812 1 98.44 6 ALA B CA 1
ATOM 1482 C C . ALA B 1 6 ? -0.161 37.406 16.844 1 98.44 6 ALA B C 1
ATOM 1484 O O . ALA B 1 6 ? 0.376 37.125 17.906 1 98.44 6 ALA B O 1
ATOM 1485 N N . PHE B 1 7 ? 0.202 36.906 15.688 1 98.81 7 PHE B N 1
ATOM 1486 C CA . PHE B 1 7 ? 1.459 36.219 15.445 1 98.81 7 PHE B CA 1
ATOM 1487 C C . PHE B 1 7 ? 2.297 36.938 14.406 1 98.81 7 PHE B C 1
ATOM 1489 O O . PHE B 1 7 ? 1.758 37.688 13.578 1 98.81 7 PHE B O 1
ATOM 1496 N N . TYR B 1 8 ? 3.588 36.719 14.484 1 98.69 8 TYR B N 1
ATOM 1497 C CA . TYR B 1 8 ? 4.504 37.406 13.586 1 98.69 8 TYR B CA 1
ATOM 1498 C C . TYR B 1 8 ? 5.398 36.438 12.852 1 98.69 8 TYR B C 1
ATOM 1500 O O . TYR B 1 8 ? 5.887 35.469 13.438 1 98.69 8 TYR B O 1
ATOM 1508 N N . LEU B 1 9 ? 5.566 36.656 11.562 1 98.31 9 LEU B N 1
ATOM 1509 C CA . LEU B 1 9 ? 6.387 35.812 10.719 1 98.31 9 LEU B CA 1
ATOM 1510 C C . LEU B 1 9 ? 7.848 35.844 11.148 1 98.31 9 LEU B C 1
ATOM 1512 O O . LEU B 1 9 ? 8.383 36.938 11.438 1 98.31 9 LEU B O 1
ATOM 1516 N N . SER B 1 10 ? 8.43 34.781 11.281 1 96.38 10 SER B N 1
ATOM 1517 C CA . SER B 1 10 ? 9.859 34.594 11.523 1 96.38 10 SER B CA 1
ATOM 1518 C C . SER B 1 10 ? 10.414 33.469 10.703 1 96.38 10 SER B C 1
ATOM 1520 O O . SER B 1 10 ? 10.398 32.312 11.148 1 96.38 10 SER B O 1
ATOM 1522 N N . GLY B 1 11 ? 10.961 33.781 9.492 1 92.81 11 GLY B N 1
ATOM 1523 C CA . GLY B 1 11 ? 11.398 32.688 8.602 1 92.81 11 GLY B CA 1
ATOM 1524 C C . GLY B 1 11 ? 10.258 31.859 8.062 1 92.81 11 GLY B C 1
ATOM 1525 O O . GLY B 1 11 ? 9.352 32.406 7.41 1 92.81 11 GLY B O 1
ATOM 1526 N N . GLU B 1 12 ? 10.281 30.594 8.398 1 93.44 12 GLU B N 1
ATOM 1527 C CA . GLU B 1 12 ? 9.266 29.672 7.887 1 93.44 12 GLU B CA 1
ATOM 1528 C C . GLU B 1 12 ? 8.258 29.297 8.969 1 93.44 12 GLU B C 1
ATOM 1530 O O . GLU B 1 12 ? 7.609 28.25 8.891 1 93.44 12 GLU B O 1
ATOM 1535 N N . ARG B 1 13 ? 8.227 30.125 9.984 1 97.38 13 ARG B N 1
ATOM 1536 C CA . ARG B 1 13 ? 7.297 29.953 11.094 1 97.38 13 ARG B CA 1
ATOM 1537 C C . ARG B 1 13 ? 6.699 31.281 11.523 1 97.38 13 ARG B C 1
ATOM 1539 O O . ARG B 1 13 ? 7.047 32.344 10.977 1 97.38 13 ARG B O 1
ATOM 1546 N N . VAL B 1 14 ? 5.738 31.141 12.422 1 98.69 14 VAL B N 1
ATOM 1547 C CA . VAL B 1 14 ? 5.219 32.344 13.055 1 98.69 14 VAL B CA 1
ATOM 1548 C C . VAL B 1 14 ? 5.297 32.219 14.57 1 98.69 14 VAL B C 1
ATOM 1550 O O . VAL B 1 14 ? 5.348 31.094 15.102 1 98.69 14 VAL B O 1
ATOM 1553 N N . PHE B 1 15 ? 5.352 33.344 15.227 1 98.69 15 PHE B N 1
ATOM 1554 C CA . PHE B 1 15 ? 5.484 33.25 16.672 1 98.69 15 PHE B CA 1
ATOM 1555 C C . PHE B 1 15 ? 4.691 34.344 17.359 1 98.69 15 PHE B C 1
ATOM 1557 O O . PHE B 1 15 ? 4.344 35.344 16.75 1 98.69 15 PHE B O 1
ATOM 1564 N N . SER B 1 16 ? 4.301 34.156 18.594 1 98.62 16 SER B N 1
ATOM 1565 C CA . SER B 1 16 ? 3.676 35.125 19.484 1 98.62 16 SER B CA 1
ATOM 1566 C C . SER B 1 16 ? 4.336 35.125 20.859 1 98.62 16 SER B C 1
ATOM 1568 O O . SER B 1 16 ? 4.664 34.062 21.391 1 98.62 16 SER B O 1
ATOM 1570 N N . GLU B 1 17 ? 4.516 36.25 21.453 1 97.5 17 GLU B N 1
ATOM 1571 C CA . GLU B 1 17 ? 5.098 36.375 22.781 1 97.5 17 GLU B CA 1
ATOM 1572 C C . GLU B 1 17 ? 4.016 36.5 23.844 1 97.5 17 GLU B C 1
ATOM 1574 O O . GLU B 1 17 ? 4.316 36.656 25.031 1 97.5 17 GLU B O 1
ATOM 1579 N N . ARG B 1 18 ? 2.836 36.5 23.359 1 96.5 18 ARG B N 1
ATOM 1580 C CA . ARG B 1 18 ? 1.73 36.688 24.281 1 96.5 18 ARG B CA 1
ATOM 1581 C C . ARG B 1 18 ? 1.484 35.406 25.094 1 96.5 18 ARG B C 1
ATOM 1583 O O . ARG B 1 18 ? 1.335 34.344 24.531 1 96.5 18 ARG B O 1
ATOM 1590 N N . GLU B 1 19 ? 1.381 35.594 26.359 1 96.25 19 GLU B N 1
ATOM 1591 C CA . GLU B 1 19 ? 1.078 34.469 27.203 1 96.25 19 GLU B CA 1
ATOM 1592 C C . GLU B 1 19 ? -0.262 33.844 26.844 1 96.25 19 GLU B C 1
ATOM 1594 O O . GLU B 1 19 ? -0.436 32.625 26.953 1 96.25 19 GLU B O 1
ATOM 1599 N N . LYS B 1 20 ? -1.168 34.656 26.469 1 96.69 20 LYS B N 1
ATOM 1600 C CA . LYS B 1 20 ? -2.496 34.219 26.062 1 96.69 20 LYS B CA 1
ATOM 1601 C C . LYS B 1 20 ? -2.408 33.188 24.938 1 96.69 20 LYS B C 1
ATOM 1603 O O . LYS B 1 20 ? -3.227 32.25 24.859 1 96.69 20 LYS B O 1
ATOM 1608 N N . ALA B 1 21 ? -1.416 33.375 24.031 1 97.81 21 ALA B N 1
ATOM 1609 C CA . ALA B 1 21 ? -1.224 32.438 22.922 1 97.81 21 ALA B CA 1
ATOM 1610 C C . ALA B 1 21 ? -0.911 31.016 23.438 1 97.81 21 ALA B C 1
ATOM 1612 O O . ALA B 1 21 ? -1.476 30.031 22.953 1 97.81 21 ALA B O 1
ATOM 1613 N N . ILE B 1 22 ? -0.045 30.938 24.391 1 97.62 22 ILE B N 1
ATOM 1614 C CA . ILE B 1 22 ? 0.346 29.656 24.969 1 97.62 22 ILE B CA 1
ATOM 1615 C C . ILE B 1 22 ? -0.85 29.016 25.672 1 97.62 22 ILE B C 1
ATOM 1617 O O . ILE B 1 22 ? -1.139 27.828 25.484 1 97.62 22 ILE B O 1
ATOM 1621 N N . ASN B 1 23 ? -1.577 29.781 26.438 1 96.81 23 ASN B N 1
ATOM 1622 C CA . ASN B 1 23 ? -2.715 29.297 27.203 1 96.81 23 ASN B CA 1
ATOM 1623 C C . ASN B 1 23 ? -3.834 28.797 26.297 1 96.81 23 ASN B C 1
ATOM 1625 O O . ASN B 1 23 ? -4.461 27.781 26.562 1 96.81 23 ASN B O 1
ATOM 1629 N N . GLN B 1 24 ? -4.031 29.516 25.172 1 96.94 24 GLN B N 1
ATOM 1630 C CA . GLN B 1 24 ? -5.172 29.234 24.312 1 96.94 24 GLN B CA 1
ATOM 1631 C C . GLN B 1 24 ? -4.844 28.125 23.312 1 96.94 24 GLN B C 1
ATOM 1633 O O . GLN B 1 24 ? -5.703 27.312 22.984 1 96.94 24 GLN B O 1
ATOM 1638 N N . PHE B 1 25 ? -3.617 28.109 22.844 1 97.5 25 PHE B N 1
ATOM 1639 C CA . PHE B 1 25 ? -3.363 27.25 21.688 1 97.5 25 PHE B CA 1
ATOM 1640 C C . PHE B 1 25 ? -2.432 26.109 22.062 1 97.5 25 PHE B C 1
ATOM 1642 O O . PHE B 1 25 ? -2.482 25.031 21.453 1 97.5 25 PHE B O 1
ATOM 1649 N N . TYR B 1 26 ? -1.616 26.297 23 1 96.56 26 TYR B N 1
ATOM 1650 C CA . TYR B 1 26 ? -0.657 25.25 23.344 1 96.56 26 TYR B CA 1
ATOM 1651 C C . TYR B 1 26 ? -1.193 24.359 24.453 1 96.56 26 TYR B C 1
ATOM 1653 O O . TYR B 1 26 ? -1.216 23.141 24.328 1 96.56 26 TYR B O 1
ATOM 1661 N N . ASN B 1 27 ? -1.664 25.031 25.516 1 92.69 27 ASN B N 1
ATOM 1662 C CA . ASN B 1 27 ? -2.164 24.266 26.656 1 92.69 27 ASN B CA 1
ATOM 1663 C C . ASN B 1 27 ? -3.391 23.438 26.297 1 92.69 27 ASN B C 1
ATOM 1665 O O . ASN B 1 27 ? -4.355 23.969 25.734 1 92.69 27 ASN B O 1
ATOM 1669 N N . LYS B 1 28 ? -3.363 22.094 26.359 1 88.25 28 LYS B N 1
ATOM 1670 C CA . LYS B 1 28 ? -4.434 21.125 26.172 1 88.25 28 LYS B CA 1
ATOM 1671 C C . LYS B 1 28 ? -4.691 20.859 24.688 1 88.25 28 LYS B C 1
ATOM 1673 O O . LYS B 1 28 ? -5.328 19.859 24.328 1 88.25 28 LYS B O 1
ATOM 1678 N N . ARG B 1 29 ? -4.273 21.938 23.812 1 93.62 29 ARG B N 1
ATOM 1679 C CA . ARG B 1 29 ? -4.547 21.75 22.391 1 93.62 29 ARG B CA 1
ATOM 1680 C C . ARG B 1 29 ? -3.273 21.406 21.625 1 93.62 29 ARG B C 1
ATOM 1682 O O . ARG B 1 29 ? -3.336 20.953 20.484 1 93.62 29 ARG B O 1
ATOM 1689 N N . TYR B 1 30 ? -2.158 21.75 22.141 1 94.62 30 TYR B N 1
ATOM 1690 C CA . TYR B 1 30 ? -0.849 21.25 21.734 1 94.62 30 TYR B CA 1
ATOM 1691 C C . TYR B 1 30 ? -0.476 21.75 20.344 1 94.62 30 TYR B C 1
ATOM 1693 O O . TYR B 1 30 ? 0.123 21.016 19.562 1 94.62 30 TYR B O 1
ATOM 1701 N N . PHE B 1 31 ? -0.946 22.984 20.062 1 97.25 31 PHE B N 1
ATOM 1702 C CA . PHE B 1 31 ? -0.434 23.625 18.844 1 97.25 31 PHE B CA 1
ATOM 1703 C C . PHE B 1 31 ? 0.999 24.109 19.062 1 97.25 31 PHE B C 1
ATOM 1705 O O . PHE B 1 31 ? 1.341 24.609 20.125 1 97.25 31 PHE B O 1
ATOM 1712 N N . GLY B 1 32 ? 1.788 23.875 18.062 1 97.38 32 GLY B N 1
ATOM 1713 C CA . GLY B 1 32 ? 3.109 24.484 18 1 97.38 32 GLY B CA 1
ATOM 1714 C C . GLY B 1 32 ? 4.039 24.031 19.109 1 97.38 32 GLY B C 1
ATOM 1715 O O . GLY B 1 32 ? 3.982 22.875 19.516 1 97.38 32 GLY B O 1
ATOM 1716 N N . GLU B 1 33 ? 5.027 24.812 19.312 1 97.19 33 GLU B N 1
ATOM 1717 C CA . GLU B 1 33 ? 6.039 24.578 20.344 1 97.19 33 GLU B CA 1
ATOM 1718 C C . GLU B 1 33 ? 6.352 25.859 21.109 1 97.19 33 GLU B C 1
ATOM 1720 O O . GLU B 1 33 ? 6.355 26.953 20.531 1 97.19 33 GLU B O 1
ATOM 1725 N N . VAL B 1 34 ? 6.617 25.672 22.422 1 97.69 34 VAL B N 1
ATOM 1726 C CA . VAL B 1 34 ? 6.965 26.828 23.266 1 97.69 34 VAL B CA 1
ATOM 1727 C C . VAL B 1 34 ? 8.477 26.875 23.453 1 97.69 34 VAL B C 1
ATOM 1729 O O . VAL B 1 34 ? 9.086 25.922 23.922 1 97.69 34 VAL B O 1
ATOM 1732 N N . VAL B 1 35 ? 9.062 27.953 23 1 97.12 35 VAL B N 1
ATOM 1733 C CA . VAL B 1 35 ? 10.492 28.188 23.156 1 97.12 35 VAL B CA 1
ATOM 1734 C C . VAL B 1 35 ? 10.719 29.531 23.859 1 97.12 35 VAL B C 1
ATOM 1736 O O . VAL B 1 35 ? 10.352 30.578 23.328 1 97.12 35 VAL B O 1
ATOM 1739 N N . ASN B 1 36 ? 11.297 29.547 25.047 1 96.62 36 ASN B N 1
ATOM 1740 C CA . ASN B 1 36 ? 11.609 30.766 25.797 1 96.62 36 ASN B CA 1
ATOM 1741 C C . ASN B 1 36 ? 10.383 31.641 25.969 1 96.62 36 ASN B C 1
ATOM 1743 O O . ASN B 1 36 ? 10.43 32.844 25.703 1 96.62 36 ASN B O 1
ATOM 1747 N N . GLY B 1 37 ? 9.305 31.062 26.234 1 96.25 37 GLY B N 1
ATOM 1748 C CA . GLY B 1 37 ? 8.078 31.766 26.578 1 96.25 37 GLY B CA 1
ATOM 1749 C C . GLY B 1 37 ? 7.301 32.25 25.359 1 96.25 37 GLY B C 1
ATOM 1750 O O . GLY B 1 37 ? 6.309 32.969 25.484 1 96.25 37 GLY B O 1
ATOM 1751 N N . LYS B 1 38 ? 7.762 31.891 24.234 1 97.81 38 LYS B N 1
ATOM 1752 C CA . LYS B 1 38 ? 7.094 32.25 22.984 1 97.81 38 LYS B CA 1
ATOM 1753 C C . LYS B 1 38 ? 6.488 31.016 22.312 1 97.81 38 LYS B C 1
ATOM 1755 O O . LYS B 1 38 ? 7.086 29.938 22.328 1 97.81 38 LYS B O 1
ATOM 1760 N N . LEU B 1 39 ? 5.312 31.172 21.75 1 98.56 39 LEU B N 1
ATOM 1761 C CA . LEU B 1 39 ? 4.703 30.078 21 1 98.56 39 LEU B CA 1
ATOM 1762 C C . LEU B 1 39 ? 5.047 30.172 19.516 1 98.56 39 LEU B C 1
ATOM 1764 O O . LEU B 1 39 ? 4.809 31.203 18.875 1 98.56 39 LEU B O 1
ATOM 1768 N N . PHE B 1 40 ? 5.625 29.156 19 1 98.62 40 PHE B N 1
ATOM 1769 C CA . PHE B 1 40 ? 5.941 29.062 17.578 1 98.62 40 PHE B CA 1
ATOM 1770 C C . PHE B 1 40 ? 4.992 28.094 16.875 1 98.62 40 PHE B C 1
ATOM 1772 O O . PHE B 1 40 ? 4.691 27.016 17.406 1 98.62 40 PHE B O 1
ATOM 1779 N N . LEU B 1 41 ? 4.477 28.484 15.75 1 98.56 41 LEU B N 1
ATOM 1780 C CA . LEU B 1 41 ? 3.613 27.672 14.914 1 98.56 41 LEU B CA 1
ATOM 1781 C C . LEU B 1 41 ? 4.23 27.469 13.531 1 98.56 41 LEU B C 1
ATOM 1783 O O . LEU B 1 41 ? 4.852 28.375 12.984 1 98.56 41 LEU B O 1
ATOM 1787 N N . SER B 1 42 ? 4.07 26.266 13.039 1 98.25 42 SER B N 1
ATOM 1788 C CA . SER B 1 42 ? 4.344 26.078 11.617 1 98.25 42 SER B CA 1
ATOM 1789 C C . SER B 1 42 ? 3.369 26.891 10.766 1 98.25 42 SER B C 1
ATOM 1791 O O . SER B 1 42 ? 2.346 27.359 11.258 1 98.25 42 SER B O 1
ATOM 1793 N N . LEU B 1 43 ? 3.682 27.062 9.5 1 98.44 43 LEU B N 1
ATOM 1794 C CA . LEU B 1 43 ? 2.783 27.781 8.602 1 98.44 43 LEU B CA 1
ATOM 1795 C C . LEU B 1 43 ? 1.446 27.062 8.477 1 98.44 43 LEU B C 1
ATOM 1797 O O . LEU B 1 43 ? 0.397 27.703 8.367 1 98.44 43 LEU B O 1
ATOM 1801 N N . ILE B 1 44 ? 1.439 25.734 8.5 1 98.69 44 ILE B N 1
ATOM 1802 C CA . ILE B 1 44 ? 0.205 24.969 8.398 1 98.69 44 ILE B CA 1
ATOM 1803 C C . ILE B 1 44 ? -0.647 25.188 9.648 1 98.69 44 ILE B C 1
ATOM 1805 O O . ILE B 1 44 ? -1.861 25.391 9.547 1 98.69 44 ILE B O 1
ATOM 1809 N N . GLU B 1 45 ? -0.061 25.109 10.773 1 98.75 45 GLU B N 1
ATOM 1810 C CA . GLU B 1 45 ? -0.782 25.391 12.016 1 98.75 45 GLU B CA 1
ATOM 1811 C C . GLU B 1 45 ? -1.361 26.797 12.016 1 98.75 45 GLU B C 1
ATOM 1813 O O . GLU B 1 45 ? -2.506 27 12.43 1 98.75 45 GLU B O 1
ATOM 1818 N N . ALA B 1 46 ? -0.513 27.734 11.578 1 98.81 46 ALA B N 1
ATOM 1819 C CA . ALA B 1 46 ? -0.963 29.109 11.5 1 98.81 46 ALA B CA 1
ATOM 1820 C C . ALA B 1 46 ? -2.143 29.25 10.539 1 98.81 46 ALA B C 1
ATOM 1822 O O . ALA B 1 46 ? -3.127 29.938 10.859 1 98.81 46 ALA B O 1
ATOM 1823 N N . ALA B 1 47 ? -2.018 28.641 9.422 1 98.81 47 ALA B N 1
ATOM 1824 C CA . ALA B 1 47 ? -3.098 28.688 8.445 1 98.81 47 ALA B CA 1
ATOM 1825 C C . ALA B 1 47 ? -4.395 28.125 9.023 1 98.81 47 ALA B C 1
ATOM 1827 O O . ALA B 1 47 ? -5.469 28.703 8.82 1 98.81 47 ALA B O 1
ATOM 1828 N N . TYR B 1 48 ? -4.266 27.062 9.727 1 98.88 48 TYR B N 1
ATOM 1829 C CA . TYR B 1 48 ? -5.422 26.422 10.352 1 98.88 48 TYR B CA 1
ATOM 1830 C C . TYR B 1 48 ? -6.098 27.359 11.336 1 98.88 48 TYR B C 1
ATOM 1832 O O . TYR B 1 48 ? -7.316 27.562 11.289 1 98.88 48 TYR B O 1
ATOM 1840 N N . LEU B 1 49 ? -5.34 27.953 12.203 1 98.75 49 LEU B N 1
ATOM 1841 C CA . LEU B 1 49 ? -5.887 28.828 13.227 1 98.75 49 LEU B CA 1
ATOM 1842 C C . LEU B 1 49 ? -6.406 30.125 12.609 1 98.75 49 LEU B C 1
ATOM 1844 O O . LEU B 1 49 ? -7.402 30.688 13.078 1 98.75 49 LEU B O 1
ATOM 1848 N N . MET B 1 50 ? -5.703 30.594 11.609 1 98.5 50 MET B N 1
ATOM 1849 C CA . MET B 1 50 ? -6.164 31.781 10.898 1 98.5 50 MET B CA 1
ATOM 1850 C C . MET B 1 50 ? -7.5 31.531 10.219 1 98.5 50 MET B C 1
ATOM 1852 O O . MET B 1 50 ? -8.398 32.375 10.273 1 98.5 50 MET B O 1
ATOM 1856 N N . ASP B 1 51 ? -7.539 30.422 9.555 1 98.06 51 ASP B N 1
ATOM 1857 C CA . ASP B 1 51 ? -8.766 30.031 8.867 1 98.06 51 ASP B CA 1
ATOM 1858 C C . ASP B 1 51 ? -9.945 30 9.828 1 98.06 51 ASP B C 1
ATOM 1860 O O . ASP B 1 51 ? -11.086 30.234 9.43 1 98.06 51 ASP B O 1
ATOM 1864 N N . ARG B 1 52 ? -9.734 29.812 11.062 1 97.31 52 ARG B N 1
ATOM 1865 C CA . ARG B 1 52 ? -10.766 29.719 12.086 1 97.31 52 ARG B CA 1
ATOM 1866 C C . ARG B 1 52 ? -10.961 31.047 12.797 1 97.31 52 ARG B C 1
ATOM 1868 O O . ARG B 1 52 ? -11.75 31.156 13.734 1 97.31 52 ARG B O 1
ATOM 1875 N N . GLY B 1 53 ? -10.18 32 12.438 1 97.62 53 GLY B N 1
ATOM 1876 C CA . GLY B 1 53 ? -10.312 33.344 12.977 1 97.62 53 GLY B CA 1
ATOM 1877 C C . GLY B 1 53 ? -9.719 33.5 14.367 1 97.62 53 GLY B C 1
ATOM 1878 O O . GLY B 1 53 ? -10.102 34.406 15.109 1 97.62 53 GLY B O 1
ATOM 1879 N N . LYS B 1 54 ? -8.797 32.594 14.688 1 98.25 54 LYS B N 1
ATOM 1880 C CA . LYS B 1 54 ? -8.273 32.594 16.047 1 98.25 54 LYS B CA 1
ATOM 1881 C C . LYS B 1 54 ? -7.004 33.438 16.156 1 98.25 54 LYS B C 1
ATOM 1883 O O . LYS B 1 54 ? -6.656 33.906 17.25 1 98.25 54 LYS B O 1
ATOM 1888 N N . ILE B 1 55 ? -6.355 33.562 14.977 1 98.69 55 ILE B N 1
ATOM 1889 C CA . ILE B 1 55 ? -5.129 34.344 15.031 1 98.69 55 ILE B CA 1
ATOM 1890 C C . ILE B 1 55 ? -5.043 35.25 13.805 1 98.69 55 ILE B C 1
ATOM 1892 O O . ILE B 1 55 ? -5.793 35.062 12.844 1 98.69 55 ILE B O 1
ATOM 1896 N N . LYS B 1 56 ? -4.211 36.219 13.898 1 98.62 56 LYS B N 1
ATOM 1897 C CA . LYS B 1 56 ? -3.729 37.031 12.781 1 98.62 56 LYS B CA 1
ATOM 1898 C C . LYS B 1 56 ? -2.217 36.875 12.625 1 98.62 56 LYS B C 1
ATOM 1900 O O . LYS B 1 56 ? -1.491 36.75 13.609 1 98.62 56 LYS B O 1
ATOM 1905 N N . VAL B 1 57 ? -1.81 36.938 11.383 1 98.75 57 VAL B N 1
ATOM 1906 C CA . VAL B 1 57 ? -0.379 36.812 11.125 1 98.75 57 VAL B CA 1
ATOM 1907 C C . VAL B 1 57 ? 0.143 38.094 10.461 1 98.75 57 VAL B C 1
ATOM 1909 O O . VAL B 1 57 ? -0.477 38.625 9.531 1 98.75 57 VAL B O 1
ATOM 1912 N N . PHE B 1 58 ? 1.249 38.531 10.953 1 98.69 58 PHE B N 1
ATOM 1913 C CA . PHE B 1 58 ? 1.835 39.75 10.43 1 98.69 58 PHE B CA 1
ATOM 1914 C C . PHE B 1 58 ? 3.236 39.5 9.891 1 98.69 58 PHE B C 1
ATOM 1916 O O . PHE B 1 58 ? 4 38.719 10.469 1 98.69 58 PHE B O 1
ATOM 1923 N N . ASP B 1 59 ? 3.619 40.062 8.812 1 97.94 59 ASP B N 1
ATOM 1924 C CA . ASP B 1 59 ? 4.977 40.219 8.305 1 97.94 59 ASP B CA 1
ATOM 1925 C C . ASP B 1 59 ? 5.445 41.656 8.477 1 97.94 59 ASP B C 1
ATOM 1927 O O . ASP B 1 59 ? 5.16 42.531 7.637 1 97.94 59 ASP B O 1
ATOM 1931 N N . GLY B 1 60 ? 6.203 41.875 9.516 1 95.06 60 GLY B N 1
ATOM 1932 C CA . GLY B 1 60 ? 6.406 43.25 9.906 1 95.06 60 GLY B CA 1
ATOM 1933 C C . GLY B 1 60 ? 5.117 43.969 10.266 1 95.06 60 GLY B C 1
ATOM 1934 O O . GLY B 1 60 ? 4.375 43.531 11.141 1 95.06 60 GLY B O 1
ATOM 1935 N N . ASN B 1 61 ? 4.801 44.969 9.57 1 95.12 61 ASN B N 1
ATOM 1936 C CA . ASN B 1 61 ? 3.596 45.75 9.859 1 95.12 61 ASN B CA 1
ATOM 1937 C C . ASN B 1 61 ? 2.434 45.312 8.961 1 95.12 61 ASN B C 1
ATOM 1939 O O . ASN B 1 61 ? 1.308 45.781 9.141 1 95.12 61 ASN B O 1
ATOM 1943 N N . LYS B 1 62 ? 2.697 44.406 8.102 1 97.94 62 LYS B N 1
ATOM 1944 C CA . LYS B 1 62 ? 1.665 44 7.156 1 97.94 62 LYS B CA 1
ATOM 1945 C C . LYS B 1 62 ? 0.925 42.781 7.656 1 97.94 62 LYS B C 1
ATOM 1947 O O . LYS B 1 62 ? 1.546 41.75 7.965 1 97.94 62 LYS B O 1
ATOM 1952 N N . GLU B 1 63 ? -0.302 42.906 7.77 1 98.31 63 GLU B N 1
ATOM 1953 C CA . GLU B 1 63 ? -1.118 41.75 8.062 1 98.31 63 GLU B CA 1
ATOM 1954 C C . GLU B 1 63 ? -1.262 40.844 6.832 1 98.31 63 GLU B C 1
ATOM 1956 O O . GLU B 1 63 ? -1.599 41.344 5.746 1 98.31 63 GLU B O 1
ATOM 1961 N N . LEU B 1 64 ? -1.013 39.625 6.965 1 98.44 64 LEU B N 1
ATOM 1962 C CA . LEU B 1 64 ? -1.095 38.688 5.852 1 98.44 64 LEU B CA 1
ATOM 1963 C C . LEU B 1 64 ? -2.504 38.125 5.723 1 98.44 64 LEU B C 1
ATOM 1965 O O . LEU B 1 64 ? -3.154 37.812 6.727 1 98.44 64 LEU B O 1
ATOM 1969 N N . SER B 1 65 ? -2.971 38 4.496 1 98.5 65 SER B N 1
ATOM 1970 C CA . SER B 1 65 ? -4.18 37.25 4.238 1 98.5 65 SER B CA 1
ATOM 1971 C C . SER B 1 65 ? -3.9 35.75 4.285 1 98.5 65 SER B C 1
ATOM 1973 O O . SER B 1 65 ? -2.742 35.312 4.246 1 98.5 65 SER B O 1
ATOM 1975 N N . LEU B 1 66 ? -4.984 35.031 4.453 1 98.44 66 LEU B N 1
ATOM 1976 C CA . LEU B 1 66 ? -4.828 33.562 4.414 1 98.44 66 LEU B CA 1
ATOM 1977 C C . LEU B 1 66 ? -4.172 33.125 3.109 1 98.44 66 LEU B C 1
ATOM 1979 O O . LEU B 1 66 ? -3.311 32.25 3.109 1 98.44 66 LEU B O 1
ATOM 1983 N N . LYS B 1 67 ? -4.57 33.719 2.008 1 98.5 67 LYS B N 1
ATOM 1984 C CA . LYS B 1 67 ? -4.012 33.406 0.695 1 98.5 67 LYS B CA 1
ATOM 1985 C C . LYS B 1 67 ? -2.508 33.656 0.663 1 98.5 67 LYS B C 1
ATOM 1987 O O . LYS B 1 67 ? -1.745 32.844 0.126 1 98.5 67 LYS B O 1
ATOM 1992 N N . GLU B 1 68 ? -2.15 34.75 1.229 1 98.31 68 GLU B N 1
ATOM 1993 C CA . GLU B 1 68 ? -0.73 35.094 1.263 1 98.31 68 GLU B CA 1
ATOM 1994 C C . GLU B 1 68 ? 0.053 34.094 2.107 1 98.31 68 GLU B C 1
ATOM 1996 O O . GLU B 1 68 ? 1.189 33.75 1.777 1 98.31 68 GLU B O 1
ATOM 2001 N N . LEU B 1 69 ? -0.534 33.688 3.221 1 98.31 69 LEU B N 1
ATOM 2002 C CA . LEU B 1 69 ? 0.114 32.656 4.055 1 98.31 69 LEU B CA 1
ATOM 2003 C C . LEU B 1 69 ? 0.263 31.359 3.305 1 98.31 69 LEU B C 1
ATOM 2005 O O . LEU B 1 69 ? 1.315 30.719 3.369 1 98.31 69 LEU B O 1
ATOM 2009 N N . PHE B 1 70 ? -0.747 30.953 2.568 1 98.5 70 PHE B N 1
ATOM 2010 C CA . PHE B 1 70 ? -0.69 29.75 1.751 1 98.5 70 PHE B CA 1
ATOM 2011 C C . PHE B 1 70 ? 0.394 29.875 0.687 1 98.5 70 PHE B C 1
ATOM 2013 O O . PHE B 1 70 ? 1.103 28.906 0.406 1 98.5 70 PHE B O 1
ATOM 2020 N N . ASP B 1 71 ? 0.494 31.062 0.099 1 98.25 71 ASP B N 1
ATOM 2021 C CA . ASP B 1 71 ? 1.524 31.297 -0.908 1 98.25 71 ASP B CA 1
ATOM 2022 C C . ASP B 1 71 ? 2.92 31.078 -0.324 1 98.25 71 ASP B C 1
ATOM 2024 O O . ASP B 1 71 ? 3.791 30.5 -0.973 1 98.25 71 ASP B O 1
ATOM 2028 N N . LEU B 1 72 ? 3.08 31.562 0.875 1 97.94 72 LEU B N 1
ATOM 2029 C CA . LEU B 1 72 ? 4.348 31.328 1.559 1 97.94 72 LEU B CA 1
ATOM 2030 C C . LEU B 1 72 ? 4.605 29.844 1.761 1 97.94 72 LEU B C 1
ATOM 2032 O O . LEU B 1 72 ? 5.719 29.359 1.541 1 97.94 72 LEU B O 1
ATOM 2036 N N . GLY B 1 73 ? 3.574 29.141 2.242 1 98.06 73 GLY B N 1
ATOM 2037 C CA . GLY B 1 73 ? 3.678 27.703 2.42 1 98.06 73 GLY B CA 1
ATOM 2038 C C . GLY B 1 73 ? 4.012 26.969 1.137 1 98.06 73 GLY B C 1
ATOM 2039 O O . GLY B 1 73 ? 4.871 26.094 1.128 1 98.06 73 GLY B O 1
ATOM 2040 N N . ARG B 1 74 ? 3.377 27.359 0.034 1 98 74 ARG B N 1
ATOM 2041 C CA . ARG B 1 74 ? 3.559 26.719 -1.266 1 98 74 ARG B CA 1
ATOM 2042 C C . ARG B 1 74 ? 4.98 26.922 -1.779 1 98 74 ARG B C 1
ATOM 2044 O O . ARG B 1 74 ? 5.531 26.062 -2.459 1 98 74 ARG B O 1
ATOM 2051 N N . LYS B 1 75 ? 5.5 28.078 -1.481 1 97.12 75 LYS B N 1
ATOM 2052 C CA . LYS B 1 75 ? 6.863 28.375 -1.913 1 97.12 75 LYS B CA 1
ATOM 2053 C C . LYS B 1 75 ? 7.859 27.391 -1.297 1 97.12 75 LYS B C 1
ATOM 2055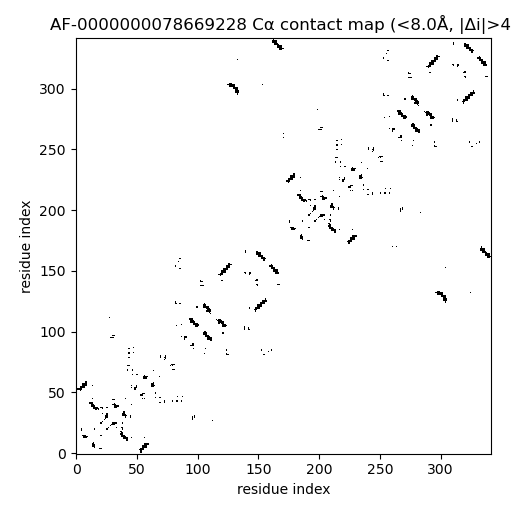 O O . LYS B 1 75 ? 8.859 27.031 -1.927 1 97.12 75 LYS B O 1
ATOM 2060 N N . LYS B 1 76 ? 7.523 26.938 -0.138 1 95.06 76 LYS B N 1
ATOM 2061 C CA . LYS B 1 76 ? 8.438 26.062 0.595 1 95.06 76 LYS B CA 1
ATOM 2062 C C . LYS B 1 76 ? 8.094 24.594 0.37 1 95.06 76 LYS B C 1
ATOM 2064 O O . LYS B 1 76 ? 8.969 23.719 0.416 1 95.06 76 LYS B O 1
ATOM 2069 N N . ASP B 1 77 ? 6.895 24.328 0.187 1 96.44 77 ASP B N 1
ATOM 2070 C CA . ASP B 1 77 ? 6.363 22.969 0.078 1 96.44 77 ASP B CA 1
ATOM 2071 C C . ASP B 1 77 ? 5.266 22.891 -0.978 1 96.44 77 ASP B C 1
ATOM 2073 O O . ASP B 1 77 ? 4.137 23.328 -0.741 1 96.44 77 ASP B O 1
ATOM 2077 N N . GLU B 1 78 ? 5.574 22.234 -2.082 1 95.88 78 GLU B N 1
ATOM 2078 C CA . GLU B 1 78 ? 4.629 22.141 -3.191 1 95.88 78 GLU B CA 1
ATOM 2079 C C . GLU B 1 78 ? 3.367 21.391 -2.783 1 95.88 78 GLU B C 1
ATOM 2081 O O . GLU B 1 78 ? 2.328 21.516 -3.436 1 95.88 78 GLU B O 1
ATOM 2086 N N . GLN B 1 79 ? 3.428 20.641 -1.72 1 96.88 79 GLN B N 1
ATOM 2087 C CA . GLN B 1 79 ? 2.273 19.859 -1.28 1 96.88 79 GLN B CA 1
ATOM 2088 C C . GLN B 1 79 ? 1.576 20.531 -0.1 1 96.88 79 GLN B C 1
ATOM 2090 O O . GLN B 1 79 ? 0.796 19.891 0.61 1 96.88 79 GLN B O 1
ATOM 2095 N N . PHE B 1 80 ? 1.84 21.781 0.109 1 98.25 80 PHE B N 1
ATOM 2096 C CA . PHE B 1 80 ? 1.325 22.516 1.26 1 98.25 80 PHE B CA 1
ATOM 2097 C C . PHE B 1 80 ? -0.193 22.406 1.34 1 98.25 80 PHE B C 1
ATOM 2099 O O . PHE B 1 80 ? -0.744 22.125 2.406 1 98.25 80 PHE B O 1
ATOM 2106 N N . ASP B 1 81 ? -0.9 22.562 0.198 1 98.25 81 ASP B N 1
ATOM 2107 C CA . ASP B 1 81 ? -2.359 22.547 0.188 1 98.25 81 ASP B CA 1
ATOM 2108 C C . ASP B 1 81 ? -2.9 21.172 0.596 1 98.25 81 ASP B C 1
ATOM 2110 O O . ASP B 1 81 ? -3.848 21.094 1.38 1 98.25 81 ASP B O 1
ATOM 2114 N N . LEU B 1 82 ? -2.301 20.156 0.062 1 98.31 82 LEU B N 1
ATOM 2115 C CA . LEU B 1 82 ? -2.727 18.797 0.377 1 98.31 82 LEU B CA 1
ATOM 2116 C C . LEU B 1 82 ? -2.516 18.484 1.855 1 98.31 82 LEU B C 1
ATOM 2118 O O . LEU B 1 82 ? -3.404 17.938 2.514 1 98.31 82 LEU B O 1
ATOM 2122 N N . LYS B 1 83 ? -1.351 18.844 2.301 1 98.69 83 LYS B N 1
ATOM 2123 C CA . LYS B 1 83 ? -1.028 18.625 3.707 1 98.69 83 LYS B CA 1
ATOM 2124 C C . LYS B 1 83 ? -1.962 19.406 4.621 1 98.69 83 LYS B C 1
ATOM 2126 O O . LYS B 1 83 ? -2.379 18.906 5.668 1 98.69 83 LYS B O 1
ATOM 2131 N N . PHE B 1 84 ? -2.271 20.609 4.188 1 98.81 84 PHE B N 1
ATOM 2132 C CA . PHE B 1 84 ? -3.189 21.422 4.973 1 98.81 84 PHE B CA 1
ATOM 2133 C C . PHE B 1 84 ? -4.559 20.75 5.066 1 98.81 84 PHE B C 1
ATOM 2135 O O . PHE B 1 84 ? -5.18 20.75 6.133 1 98.81 84 PHE B O 1
ATOM 2142 N N . LEU B 1 85 ? -5.055 20.219 3.963 1 98.81 85 LEU B N 1
ATOM 2143 C CA . LEU B 1 85 ? -6.355 19.562 3.949 1 98.81 85 LEU B CA 1
ATOM 2144 C C . LEU B 1 85 ? -6.395 18.406 4.957 1 98.81 85 LEU B C 1
ATOM 2146 O O . LEU B 1 85 ? -7.352 18.297 5.727 1 98.81 85 LEU B O 1
ATOM 2150 N N . VAL B 1 86 ? -5.371 17.609 4.961 1 98.88 86 VAL B N 1
ATOM 2151 C CA . VAL B 1 86 ? -5.312 16.453 5.855 1 98.88 86 VAL B CA 1
ATOM 2152 C C . VAL B 1 86 ? -5.141 16.938 7.297 1 98.88 86 VAL B C 1
ATOM 2154 O O . VAL B 1 86 ? -5.805 16.422 8.203 1 98.88 86 VAL B O 1
ATOM 2157 N N . TYR B 1 87 ? -4.254 17.906 7.496 1 98.75 87 TYR B N 1
ATOM 2158 C CA . TYR B 1 87 ? -4.066 18.5 8.82 1 98.75 87 TYR B CA 1
ATOM 2159 C C . TYR B 1 87 ? -5.391 19 9.391 1 98.75 87 TYR B C 1
ATOM 2161 O O . TYR B 1 87 ? -5.75 18.672 10.516 1 98.75 87 TYR B O 1
ATOM 2169 N N . LYS B 1 88 ? -6.082 19.766 8.594 1 98.69 88 LYS B N 1
ATOM 2170 C CA . LYS B 1 88 ? -7.359 20.344 8.992 1 98.69 88 LYS B CA 1
ATOM 2171 C C . LYS B 1 88 ? -8.383 19.266 9.312 1 98.69 88 LYS B C 1
ATOM 2173 O O . LYS B 1 88 ? -9.094 19.344 10.32 1 98.69 88 LYS B O 1
ATOM 2178 N N . ASP B 1 89 ? -8.469 18.297 8.477 1 98.56 89 ASP B N 1
ATOM 2179 C CA . ASP B 1 89 ? -9.414 17.203 8.688 1 98.56 89 ASP B CA 1
ATOM 2180 C C . ASP B 1 89 ? -9.172 16.531 10.031 1 98.56 89 ASP B C 1
ATOM 2182 O O . ASP B 1 89 ? -10.117 16.312 10.805 1 98.56 89 ASP B O 1
ATOM 2186 N N . LEU B 1 90 ? -7.957 16.234 10.328 1 97.69 90 LEU B N 1
ATOM 2187 C CA . LEU B 1 90 ? -7.598 15.531 11.555 1 97.69 90 LEU B CA 1
ATOM 2188 C C . LEU B 1 90 ? -7.816 16.422 12.773 1 97.69 90 LEU B C 1
ATOM 2190 O O . LEU B 1 90 ? -8.367 15.977 13.781 1 97.69 90 LEU B O 1
ATOM 2194 N N . ARG B 1 91 ? -7.43 17.641 12.68 1 97.25 91 ARG B N 1
ATOM 2195 C CA . ARG B 1 91 ? -7.617 18.578 13.789 1 97.25 91 ARG B CA 1
ATOM 2196 C C . ARG B 1 91 ? -9.102 18.781 14.078 1 97.25 91 ARG B C 1
ATOM 2198 O O . ARG B 1 91 ? -9.508 18.812 15.242 1 97.25 91 ARG B O 1
ATOM 2205 N N . ASP B 1 92 ? -9.852 18.969 13 1 97.19 92 ASP B N 1
ATOM 2206 C CA . ASP B 1 92 ? -11.289 19.188 13.164 1 97.19 92 ASP B CA 1
ATOM 2207 C C . ASP B 1 92 ? -11.953 18 13.852 1 97.19 92 ASP B C 1
ATOM 2209 O O . ASP B 1 92 ? -12.984 18.156 14.516 1 97.19 92 ASP B O 1
ATOM 2213 N N . ARG B 1 93 ? -11.367 16.938 13.719 1 94.81 93 ARG B N 1
ATOM 2214 C CA . ARG B 1 93 ? -11.906 15.727 14.328 1 94.81 93 ARG B CA 1
ATOM 2215 C C . ARG B 1 93 ? -11.43 15.578 15.766 1 94.81 93 ARG B C 1
ATOM 2217 O O . ARG B 1 93 ? -11.82 14.648 16.469 1 94.81 93 ARG B O 1
ATOM 2224 N N . GLY B 1 94 ? -10.555 16.391 16.188 1 93 94 GLY B N 1
ATOM 2225 C CA . GLY B 1 94 ? -10.18 16.453 17.594 1 93 94 GLY B CA 1
ATOM 2226 C C . GLY B 1 94 ? -8.812 15.836 17.859 1 93 94 GLY B C 1
ATOM 2227 O O . GLY B 1 94 ? -8.391 15.75 19.016 1 93 94 GLY B O 1
ATOM 2228 N N . TYR B 1 95 ? -8.117 15.43 16.828 1 94.56 95 TYR B N 1
ATOM 2229 C CA . TYR B 1 95 ? -6.805 14.828 17.031 1 94.56 95 TYR B CA 1
ATOM 2230 C C . TYR B 1 95 ? -5.738 15.891 17.234 1 94.56 95 TYR B C 1
ATOM 2232 O O . TYR B 1 95 ? -5.922 17.047 16.844 1 94.56 95 TYR B O 1
ATOM 2240 N N . VAL B 1 96 ? -4.727 15.5 17.922 1 95 96 VAL B N 1
ATOM 2241 C CA . VAL B 1 96 ? -3.512 16.312 17.984 1 95 96 VAL B CA 1
ATOM 2242 C C . VAL B 1 96 ? -2.596 15.945 16.812 1 95 96 VAL B C 1
ATOM 2244 O O . VAL B 1 96 ? -2.33 14.766 16.562 1 95 96 VAL B O 1
ATOM 2247 N N . VAL B 1 97 ? -2.16 16.938 16.078 1 96.25 97 VAL B N 1
ATOM 2248 C CA . VAL B 1 97 ? -1.38 16.719 14.859 1 96.25 97 VAL B CA 1
ATOM 2249 C C . VAL B 1 97 ? -0.053 17.469 14.953 1 96.25 97 VAL B C 1
ATOM 2251 O O . VAL B 1 97 ? -0.033 18.688 15.094 1 96.25 97 VAL B O 1
ATOM 2254 N N . LYS B 1 98 ? 0.977 16.703 14.883 1 94.88 98 LYS B N 1
ATOM 2255 C CA . LYS B 1 98 ? 2.322 17.266 14.945 1 94.88 98 LYS B CA 1
ATOM 2256 C C . LYS B 1 98 ? 3.15 16.844 13.734 1 94.88 98 LYS B C 1
ATOM 2258 O O . LYS B 1 98 ? 2.801 15.891 13.039 1 94.88 98 LYS B O 1
ATOM 2263 N N . THR B 1 99 ? 4.18 17.625 13.461 1 94.5 99 THR B N 1
ATOM 2264 C CA . THR B 1 99 ? 5.047 17.266 12.344 1 94.5 99 THR B CA 1
ATOM 2265 C C . THR B 1 99 ? 5.746 15.938 12.609 1 94.5 99 THR B C 1
ATOM 2267 O O . THR B 1 99 ? 6.09 15.625 13.75 1 94.5 99 THR B O 1
ATOM 2270 N N . ALA B 1 100 ? 5.949 15.203 11.578 1 96.06 100 ALA B N 1
ATOM 2271 C CA . ALA B 1 100 ? 6.645 13.922 11.672 1 96.06 100 ALA B CA 1
ATOM 2272 C C . ALA B 1 100 ? 7.797 13.852 10.68 1 96.06 100 ALA B C 1
ATOM 2274 O O . ALA B 1 100 ? 8.172 12.766 10.227 1 96.06 100 ALA B O 1
ATOM 2275 N N . LEU B 1 101 ? 8.391 14.898 10.328 1 93.06 101 LEU B N 1
ATOM 2276 C CA . LEU B 1 101 ? 9.445 14.938 9.32 1 93.06 101 LEU B CA 1
ATOM 2277 C C . LEU B 1 101 ? 10.633 14.07 9.742 1 93.06 101 LEU B C 1
ATOM 2279 O O . LEU B 1 101 ? 11.258 13.414 8.898 1 93.06 101 LEU B O 1
ATOM 2283 N N . LYS B 1 102 ? 10.906 14.031 10.992 1 93.25 102 LYS B N 1
ATOM 2284 C CA . LYS B 1 102 ? 12.023 13.234 11.492 1 93.25 102 LYS B CA 1
ATOM 2285 C C . LYS B 1 102 ? 11.789 11.742 11.25 1 93.25 102 LYS B C 1
ATOM 2287 O O . LYS B 1 102 ? 12.719 10.945 11.328 1 93.25 102 LYS B O 1
ATOM 2292 N N . TYR B 1 103 ? 10.57 11.383 10.977 1 95.19 103 TYR B N 1
ATOM 2293 C CA . TYR B 1 103 ? 10.219 9.984 10.758 1 95.19 103 TYR B CA 1
ATOM 2294 C C . TYR B 1 103 ? 9.93 9.727 9.281 1 95.19 103 TYR B C 1
ATOM 2296 O O . TYR B 1 103 ? 9.438 8.656 8.914 1 95.19 103 TYR B O 1
ATOM 2304 N N . GLY B 1 104 ? 10.141 10.633 8.477 1 94.75 104 GLY B N 1
ATOM 2305 C CA . GLY B 1 104 ? 9.93 10.453 7.047 1 94.75 104 GLY B CA 1
ATOM 2306 C C . GLY B 1 104 ? 8.469 10.57 6.637 1 94.75 104 GLY B C 1
ATOM 2307 O O . GLY B 1 104 ? 8.086 10.117 5.559 1 94.75 104 GLY B O 1
ATOM 2308 N N . SER B 1 105 ? 7.688 11.047 7.527 1 97.31 105 SER B N 1
ATOM 2309 C CA . SER B 1 105 ? 6.27 11.266 7.266 1 97.31 105 SER B CA 1
ATOM 2310 C C . SER B 1 105 ? 5.879 12.719 7.527 1 97.31 105 SER B C 1
ATOM 2312 O O . SER B 1 105 ? 6.73 13.539 7.875 1 97.31 105 SER B O 1
ATOM 2314 N N . HIS B 1 106 ? 4.645 13.008 7.234 1 98 106 HIS B N 1
ATOM 2315 C CA . HIS B 1 106 ? 4.262 14.414 7.293 1 98 106 HIS B CA 1
ATOM 2316 C C . HIS B 1 106 ? 3.742 14.789 8.68 1 98 106 HIS B C 1
ATOM 2318 O O . HIS B 1 106 ? 4.09 15.844 9.211 1 98 106 HIS B O 1
ATOM 2324 N N . PHE B 1 107 ? 2.947 13.805 9.266 1 97.75 107 PHE B N 1
ATOM 2325 C CA . PHE B 1 107 ? 2.373 14.125 10.562 1 97.75 107 PHE B CA 1
ATOM 2326 C C . PHE B 1 107 ? 2.473 12.945 11.516 1 97.75 107 PHE B C 1
ATOM 2328 O O . PHE B 1 107 ? 2.424 11.789 11.086 1 97.75 107 PHE B O 1
ATOM 2335 N N . ARG B 1 108 ? 2.646 13.219 12.758 1 95.62 108 ARG B N 1
ATOM 2336 C CA . ARG B 1 108 ? 2.301 12.281 13.828 1 95.62 108 ARG B CA 1
ATOM 2337 C C . ARG B 1 108 ? 1.01 12.703 14.523 1 95.62 108 ARG B C 1
ATOM 2339 O O . ARG B 1 108 ? 0.816 13.883 14.828 1 95.62 108 ARG B O 1
ATOM 2346 N N . VAL B 1 109 ? 0.155 11.781 14.727 1 95.62 109 VAL B N 1
ATOM 2347 C CA . VAL B 1 109 ? -1.206 12.094 15.148 1 95.62 109 VAL B CA 1
ATOM 2348 C C . VAL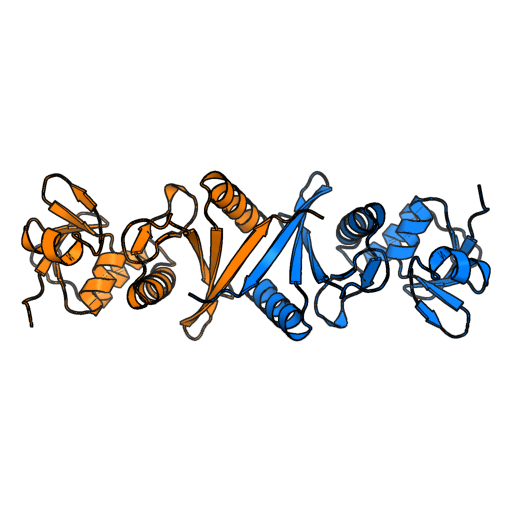 B 1 109 ? -1.535 11.328 16.438 1 95.62 109 VAL B C 1
ATOM 2350 O O . VAL B 1 109 ? -1.228 10.141 16.547 1 95.62 109 VAL B O 1
ATOM 2353 N N . TYR B 1 110 ? -2.18 12.117 17.297 1 91.5 110 TYR B N 1
ATOM 2354 C CA . TYR B 1 110 ? -2.557 11.578 18.594 1 91.5 110 TYR B CA 1
ATOM 2355 C C . TYR B 1 110 ? -4.051 11.742 18.844 1 91.5 110 TYR B C 1
ATOM 2357 O O . TYR B 1 110 ? -4.668 12.688 18.344 1 91.5 110 TYR B O 1
ATOM 2365 N N . ARG B 1 111 ? -4.574 10.812 19.562 1 85.62 111 ARG B N 1
ATOM 2366 C CA . ARG B 1 111 ? -5.945 10.992 20.031 1 85.62 111 ARG B CA 1
ATOM 2367 C C . ARG B 1 111 ? -6.027 12.078 21.094 1 85.62 111 ARG B C 1
ATOM 2369 O O . ARG B 1 111 ? -5.047 12.344 21.797 1 85.62 111 ARG B O 1
ATOM 2376 N N . LYS B 1 112 ? -7.152 12.891 21.062 1 72.31 112 LYS B N 1
ATOM 2377 C CA . LYS B 1 112 ? -7.387 13.93 22.062 1 72.31 112 LYS B CA 1
ATOM 2378 C C . LYS B 1 112 ? -7.523 13.328 23.453 1 72.31 112 LYS B C 1
ATOM 2380 O O . LYS B 1 112 ? -8.164 12.289 23.625 1 72.31 112 LYS B O 1
ATOM 2385 N N . GLY B 1 113 ? -6.781 14 24.547 1 55.78 113 GLY B N 1
ATOM 2386 C CA . GLY B 1 113 ? -6.762 13.664 25.953 1 55.78 113 GLY B CA 1
ATOM 2387 C C . GLY B 1 113 ? -5.637 12.719 26.328 1 55.78 113 GLY B C 1
ATOM 2388 O O . GLY B 1 113 ? -4.887 12.258 25.469 1 55.78 113 GLY B O 1
ATOM 2389 N N . MET B 1 114 ? -5.367 12.422 27.812 1 45.34 114 MET B N 1
ATOM 2390 C CA . MET B 1 114 ? -4.195 11.906 28.516 1 45.34 114 MET B CA 1
ATOM 2391 C C . MET B 1 114 ? -3.521 10.805 27.703 1 45.34 114 MET B C 1
ATOM 2393 O O . MET B 1 114 ? -2.3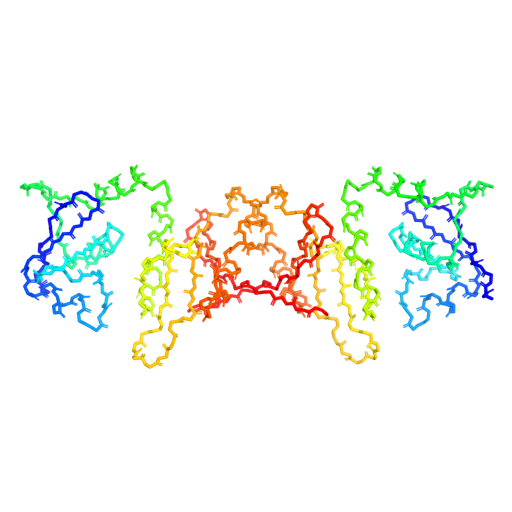11 10.844 27.484 1 45.34 114 MET B O 1
ATOM 2397 N N . GLU B 1 115 ? -3.682 9.594 28.25 1 45.31 115 GLU B N 1
ATOM 2398 C CA . GLU B 1 115 ? -2.924 8.383 28.516 1 45.31 115 GLU B CA 1
ATOM 2399 C C . GLU B 1 115 ? -2.615 7.621 27.234 1 45.31 115 GLU B C 1
ATOM 2401 O O . GLU B 1 115 ? -1.988 6.559 27.266 1 45.31 115 GLU B O 1
ATOM 2406 N N . GLU B 1 116 ? -3.404 7.906 26.078 1 49.72 116 GLU B N 1
ATOM 2407 C CA . GLU B 1 116 ? -3.289 6.809 25.125 1 49.72 116 GLU B CA 1
ATOM 2408 C C . GLU B 1 116 ? -2.252 7.121 24.047 1 49.72 116 GLU B C 1
ATOM 2410 O O . GLU B 1 116 ? -2.068 8.281 23.672 1 49.72 116 GLU B O 1
ATOM 2415 N N . HIS B 1 117 ? -1.07 6.469 23.891 1 52.97 117 HIS B N 1
ATOM 2416 C CA . HIS B 1 117 ? 0.063 6.344 22.984 1 52.97 117 HIS B CA 1
ATOM 2417 C C . HIS B 1 117 ? -0.311 6.781 21.578 1 52.97 117 HIS B C 1
ATOM 2419 O O . HIS B 1 117 ? -1.453 6.602 21.141 1 52.97 117 HIS B O 1
ATOM 2425 N N . SER B 1 118 ? 0.35 8.023 21.266 1 58.59 118 SER B N 1
ATOM 2426 C CA . SER B 1 118 ? 0.372 8.414 19.859 1 58.59 118 SER B CA 1
ATOM 2427 C C . SER B 1 118 ? 0.375 7.188 18.953 1 58.59 118 SER B C 1
ATOM 2429 O O . SER B 1 118 ? 1.204 6.289 19.109 1 58.59 118 SER B O 1
ATOM 2431 N N . ASP B 1 119 ? -0.719 7.113 17.812 1 82.5 119 ASP B N 1
ATOM 2432 C CA . ASP B 1 119 ? -1.071 5.781 17.328 1 82.5 119 ASP B CA 1
ATOM 2433 C C . ASP B 1 119 ? -0.748 5.629 15.844 1 82.5 119 ASP B C 1
ATOM 2435 O O . ASP B 1 119 ? -0.46 4.523 15.375 1 82.5 119 ASP B O 1
ATOM 2439 N N . TRP B 1 120 ? -0.225 7.227 15.211 1 95.94 120 TRP B N 1
ATOM 2440 C CA . TRP B 1 120 ? -0.175 7.062 13.758 1 95.94 120 TRP B CA 1
ATOM 2441 C C . TRP B 1 120 ? 0.897 7.957 13.148 1 95.94 120 TRP B C 1
ATOM 2443 O O . TRP B 1 120 ? 1.095 9.094 13.586 1 95.94 120 TRP B O 1
ATOM 2453 N N . LEU B 1 121 ? 1.647 7.531 12.227 1 97.75 121 LEU B N 1
ATOM 2454 C CA . LEU B 1 121 ? 2.381 8.336 11.258 1 97.75 121 LEU B CA 1
ATOM 2455 C C . LEU B 1 121 ? 1.596 8.469 9.961 1 97.75 121 LEU B C 1
ATOM 2457 O O . LEU B 1 121 ? 1.19 7.465 9.367 1 97.75 121 LEU B O 1
ATOM 2461 N N . VAL B 1 122 ? 1.425 9.719 9.562 1 98.38 122 VAL B N 1
ATOM 2462 C CA . VAL B 1 122 ? 0.553 9.977 8.422 1 98.38 122 VAL B CA 1
ATOM 2463 C C . VAL B 1 122 ? 1.375 10.523 7.258 1 98.38 122 VAL B C 1
ATOM 2465 O O . VAL B 1 122 ? 2.072 11.531 7.402 1 98.38 122 VAL B O 1
ATOM 2468 N N . TRP B 1 123 ? 1.268 9.875 6.109 1 98.38 123 TRP B N 1
ATOM 2469 C CA . TRP B 1 123 ? 1.881 10.273 4.848 1 98.38 123 TRP B CA 1
ATOM 2470 C C . TRP B 1 123 ? 0.822 10.734 3.85 1 98.38 123 TRP B C 1
ATOM 2472 O O . TRP B 1 123 ? -0.063 9.961 3.477 1 98.38 123 TRP B O 1
ATOM 2482 N N . VAL B 1 124 ? 0.908 12.016 3.455 1 98.56 124 VAL B N 1
ATOM 2483 C CA . VAL B 1 124 ? -0.113 12.609 2.602 1 98.56 124 VAL B CA 1
ATOM 2484 C C . VAL B 1 124 ? 0.308 12.508 1.138 1 98.56 124 VAL B C 1
ATOM 2486 O O . VAL B 1 124 ? 1.413 12.914 0.771 1 98.56 124 VAL B O 1
ATOM 2489 N N . VAL B 1 125 ? -0.642 11.945 0.301 1 98 125 VAL B N 1
ATOM 2490 C CA . VAL B 1 125 ? -0.354 11.836 -1.125 1 98 125 VAL B CA 1
ATOM 2491 C C . VAL B 1 125 ? -1.597 12.195 -1.934 1 98 125 VAL B C 1
ATOM 2493 O O . VAL B 1 125 ? -2.723 12.031 -1.461 1 98 125 VAL B O 1
ATOM 2496 N N . SER B 1 126 ? -1.344 12.797 -3.123 1 97.62 126 SER B N 1
ATOM 2497 C CA . SER B 1 126 ? -2.441 12.922 -4.078 1 97.62 126 SER B CA 1
ATOM 2498 C C . SER B 1 126 ? -2.715 11.594 -4.781 1 97.62 126 SER B C 1
ATOM 2500 O O . SER B 1 126 ? -1.815 10.766 -4.918 1 97.62 126 SER B O 1
ATOM 2502 N N . GLU B 1 127 ? -3.869 11.406 -5.27 1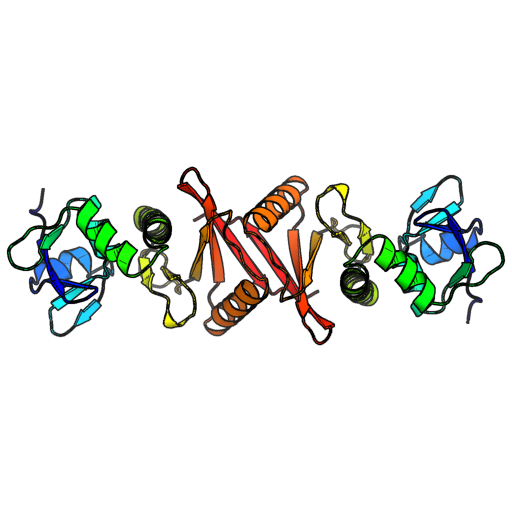 95.19 127 GLU B N 1
ATOM 2503 C CA . GLU B 1 127 ? -4.262 10.148 -5.898 1 95.19 127 GLU B CA 1
ATOM 2504 C C . GLU B 1 127 ? -3.463 9.898 -7.176 1 95.19 127 GLU B C 1
ATOM 2506 O O . GLU B 1 127 ? -3.289 8.75 -7.594 1 95.19 127 GLU B O 1
ATOM 2511 N N . ASN B 1 128 ? -2.92 10.953 -7.777 1 94.19 128 ASN B N 1
ATOM 2512 C CA . ASN B 1 128 ? -2.25 10.812 -9.07 1 94.19 128 ASN B CA 1
ATOM 2513 C C . ASN B 1 128 ? -0.749 11.055 -8.945 1 94.19 128 ASN B C 1
ATOM 2515 O O . ASN B 1 128 ? -0.054 11.188 -9.953 1 94.19 128 ASN B O 1
ATOM 2519 N N . GLN B 1 129 ? -0.312 11.094 -7.723 1 95.38 129 GLN B N 1
ATOM 2520 C CA . GLN B 1 129 ? 1.118 11.297 -7.516 1 95.38 129 GLN B CA 1
ATOM 2521 C C . GLN B 1 129 ? 1.9 10.008 -7.773 1 95.38 129 GLN B C 1
ATOM 2523 O O . GLN B 1 129 ? 1.463 8.922 -7.387 1 95.38 129 GLN B O 1
ATOM 2528 N N . LYS B 1 130 ? 3.006 10.172 -8.531 1 95.12 130 LYS B N 1
ATOM 2529 C CA . LYS B 1 130 ? 3.896 9.039 -8.75 1 95.12 130 LYS B CA 1
ATOM 2530 C C . LYS B 1 130 ? 4.527 8.578 -7.441 1 95.12 130 LYS B C 1
ATOM 2532 O O . LYS B 1 130 ? 4.969 9.406 -6.633 1 95.12 130 LYS B O 1
ATOM 2537 N N . MET B 1 131 ? 4.516 7.34 -7.215 1 95 131 MET B N 1
ATOM 2538 C CA . MET B 1 131 ? 5.176 6.762 -6.047 1 95 131 MET B CA 1
ATOM 2539 C C . MET B 1 131 ? 5.797 5.41 -6.387 1 95 131 MET B C 1
ATOM 2541 O O . MET B 1 131 ? 5.531 4.852 -7.453 1 95 131 MET B O 1
ATOM 2545 N N . PHE B 1 132 ? 6.672 4.977 -5.473 1 96.12 132 PHE B N 1
ATOM 2546 C CA . PHE B 1 132 ? 7.312 3.67 -5.574 1 96.12 132 PHE B CA 1
ATOM 2547 C C . PHE B 1 132 ? 7.055 2.842 -4.324 1 96.12 132 PHE B C 1
ATOM 2549 O O . PHE B 1 132 ? 7 3.381 -3.217 1 96.12 132 PHE B O 1
ATOM 2556 N N . PRO B 1 133 ? 6.906 1.524 -4.457 1 96.19 133 PRO B N 1
ATOM 2557 C CA . PRO B 1 133 ? 6.699 0.667 -3.289 1 96.19 133 PRO B CA 1
ATOM 2558 C C . PRO B 1 133 ? 7.758 0.879 -2.209 1 96.19 133 PRO B C 1
ATOM 2560 O O . PRO B 1 133 ? 7.461 0.764 -1.017 1 96.19 133 PRO B O 1
ATOM 2563 N N . ASN B 1 134 ? 8.914 1.227 -2.625 1 94.31 134 ASN B N 1
ATOM 2564 C CA . ASN B 1 134 ? 9.969 1.462 -1.645 1 94.31 134 ASN B CA 1
ATOM 2565 C C . ASN B 1 134 ? 9.656 2.674 -0.771 1 94.31 134 ASN B C 1
ATOM 2567 O O . ASN B 1 134 ? 10.117 2.754 0.372 1 94.31 134 ASN B O 1
ATOM 2571 N N . ASP B 1 135 ? 8.867 3.678 -1.343 1 94.06 135 ASP B N 1
ATOM 2572 C CA . ASP B 1 135 ? 8.406 4.801 -0.534 1 94.06 135 ASP B CA 1
ATOM 2573 C C . ASP B 1 135 ? 7.578 4.32 0.657 1 94.06 135 ASP B C 1
ATOM 2575 O O . ASP B 1 135 ? 7.777 4.773 1.784 1 94.06 135 ASP B O 1
ATOM 2579 N N . LEU B 1 136 ? 6.797 3.381 0.347 1 94.06 136 LEU B N 1
ATOM 2580 C CA . LEU B 1 136 ? 5.891 2.838 1.354 1 94.06 136 LEU B CA 1
ATOM 2581 C C . LEU B 1 136 ? 6.648 1.958 2.346 1 94.06 136 LEU B C 1
ATOM 2583 O O . LEU B 1 136 ? 6.484 2.102 3.559 1 94.06 136 LEU B O 1
ATOM 2587 N N . THR B 1 137 ? 7.469 1.096 1.804 1 94.81 137 THR B N 1
ATOM 2588 C CA . THR B 1 137 ? 8.188 0.142 2.641 1 94.81 137 THR B CA 1
ATOM 2589 C C . THR B 1 137 ? 9.055 0.867 3.664 1 94.81 137 THR B C 1
ATOM 2591 O O . THR B 1 137 ? 9.117 0.471 4.828 1 94.81 137 THR B O 1
ATOM 2594 N N . ALA B 1 138 ? 9.719 1.899 3.244 1 96.19 138 ALA B N 1
ATOM 2595 C CA . ALA B 1 138 ? 10.57 2.682 4.137 1 96.19 138 ALA B CA 1
ATOM 2596 C C . ALA B 1 138 ? 9.75 3.311 5.262 1 96.19 138 ALA B C 1
ATOM 2598 O O . ALA B 1 138 ? 10.148 3.27 6.43 1 96.19 138 ALA B O 1
ATOM 2599 N N . ARG B 1 139 ? 8.625 3.84 4.957 1 96.94 139 ARG B N 1
ATOM 2600 C CA . ARG B 1 139 ? 7.793 4.523 5.938 1 96.94 139 ARG B CA 1
ATOM 2601 C C . ARG B 1 139 ? 7.164 3.531 6.91 1 96.94 139 ARG B C 1
ATOM 2603 O O . ARG B 1 139 ? 7.047 3.812 8.102 1 96.94 139 ARG B O 1
ATOM 2610 N N . VAL B 1 140 ? 6.785 2.391 6.383 1 97.5 140 VAL B N 1
ATOM 2611 C CA . VAL B 1 140 ? 6.234 1.35 7.242 1 97.5 140 VAL B CA 1
ATOM 2612 C C . VAL B 1 140 ? 7.301 0.873 8.227 1 97.5 140 VAL B C 1
ATOM 2614 O O . VAL B 1 140 ? 7.02 0.668 9.406 1 97.5 140 VAL B O 1
ATOM 2617 N N . ARG B 1 141 ? 8.477 0.62 7.797 1 96.12 141 ARG B N 1
ATOM 2618 C CA . ARG B 1 141 ? 9.578 0.209 8.664 1 96.12 141 ARG B CA 1
ATOM 2619 C C . ARG B 1 141 ? 9.805 1.221 9.781 1 96.12 141 ARG B C 1
ATOM 2621 O O . ARG B 1 141 ? 9.961 0.842 10.945 1 96.12 141 ARG B O 1
ATOM 2628 N N . VAL B 1 142 ? 9.844 2.51 9.461 1 97.31 142 VAL B N 1
ATOM 2629 C CA . VAL B 1 142 ? 10.047 3.562 10.445 1 97.31 142 VAL B CA 1
ATOM 2630 C C . VAL B 1 142 ? 8.898 3.553 11.453 1 97.31 142 VAL B C 1
ATOM 2632 O O . VAL B 1 142 ? 9.117 3.592 12.664 1 97.31 142 VAL B O 1
ATOM 2635 N N . ALA B 1 143 ? 7.664 3.516 10.891 1 97.31 143 ALA B N 1
ATOM 2636 C CA . ALA B 1 143 ? 6.496 3.492 11.766 1 97.31 143 ALA B CA 1
ATOM 2637 C C . ALA B 1 143 ? 6.578 2.34 12.766 1 97.31 143 ALA B C 1
ATOM 2639 O O . ALA B 1 143 ? 6.336 2.527 13.961 1 97.31 143 ALA B O 1
ATOM 2640 N N . HIS B 1 144 ? 6.902 1.235 12.25 1 95.88 144 HIS B N 1
ATOM 2641 C CA . HIS B 1 144 ? 7.047 0.074 13.117 1 95.88 144 HIS B CA 1
ATOM 2642 C C . HIS B 1 144 ? 8.125 0.308 14.172 1 95.88 144 HIS B C 1
ATOM 2644 O O . HIS B 1 144 ? 7.934 -0.014 15.344 1 95.88 144 HIS B O 1
ATOM 2650 N N . GLY B 1 145 ? 9.227 0.801 13.797 1 95.5 145 GLY B N 1
ATOM 2651 C CA . GLY B 1 145 ? 10.344 1.051 14.695 1 95.5 145 GLY B CA 1
ATOM 2652 C C . GLY B 1 145 ? 9.984 1.959 15.852 1 95.5 145 GLY B C 1
ATO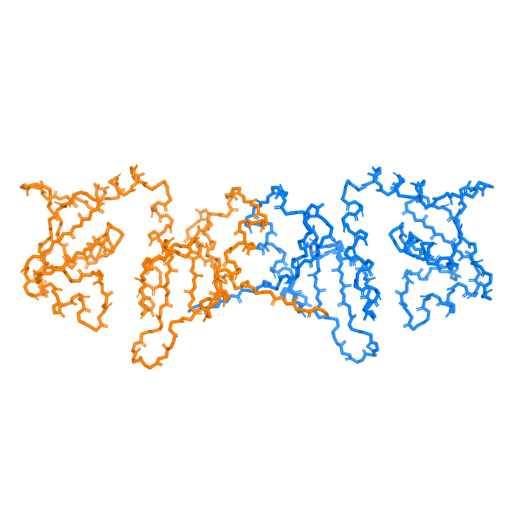M 2653 O O . GLY B 1 145 ? 10.547 1.832 16.938 1 95.5 145 GLY B O 1
ATOM 2654 N N . VAL B 1 146 ? 9.062 2.873 15.672 1 94.38 146 VAL B N 1
ATOM 2655 C CA . VAL B 1 146 ? 8.695 3.812 16.734 1 94.38 146 VAL B CA 1
ATOM 2656 C C . VAL B 1 146 ? 7.336 3.422 17.312 1 94.38 146 VAL B C 1
ATOM 2658 O O . VAL B 1 146 ? 6.695 4.223 18 1 94.38 146 VAL B O 1
ATOM 2661 N N . ARG B 1 147 ? 6.887 2.234 16.969 1 93.5 147 ARG B N 1
ATOM 2662 C CA . ARG B 1 147 ? 5.688 1.604 17.5 1 93.5 147 ARG B CA 1
ATOM 2663 C C . ARG B 1 147 ? 4.445 2.426 17.172 1 93.5 147 ARG B C 1
ATOM 2665 O O . ARG B 1 147 ? 3.619 2.691 18.062 1 93.5 147 ARG B O 1
ATOM 2672 N N . LYS B 1 148 ? 4.328 2.844 15.953 1 95.19 148 LYS B N 1
ATOM 2673 C CA . LYS B 1 148 ? 3.166 3.566 15.438 1 95.19 148 LYS B CA 1
ATOM 2674 C C . LYS B 1 148 ? 2.604 2.891 14.195 1 95.19 148 LYS B C 1
ATOM 2676 O O . LYS B 1 148 ? 3.297 2.107 13.539 1 95.19 148 LYS B O 1
ATOM 2681 N N . LYS B 1 149 ? 1.404 3.191 13.914 1 95.81 149 LYS B N 1
ATOM 2682 C CA . LYS B 1 149 ? 0.779 2.695 12.688 1 95.81 149 LYS B CA 1
ATOM 2683 C C . LYS B 1 149 ? 1.032 3.641 11.516 1 95.81 149 LYS B C 1
ATOM 2685 O O . LYS B 1 149 ? 0.968 4.859 11.672 1 95.81 149 LYS B O 1
ATOM 2690 N N . MET B 1 150 ? 1.319 3.025 10.383 1 97.94 150 MET B N 1
ATOM 2691 C CA . MET B 1 150 ? 1.535 3.824 9.18 1 97.94 150 MET B CA 1
ATOM 2692 C C . MET B 1 150 ? 0.221 4.07 8.453 1 97.94 150 MET B C 1
ATOM 2694 O O . MET B 1 150 ? -0.491 3.127 8.109 1 97.94 150 MET B O 1
ATOM 2698 N N . ILE B 1 151 ? -0.051 5.371 8.242 1 98.25 151 ILE B N 1
ATOM 2699 C CA . ILE B 1 151 ? -1.267 5.766 7.543 1 98.25 151 ILE B CA 1
ATOM 2700 C C . ILE B 1 151 ? -0.904 6.512 6.262 1 98.25 151 ILE B C 1
ATOM 2702 O O . ILE B 1 151 ? -0.106 7.453 6.289 1 98.25 151 ILE B O 1
ATOM 2706 N N . MET B 1 152 ? -1.401 6.047 5.219 1 98.25 152 MET B N 1
ATOM 2707 C CA . MET B 1 152 ? -1.383 6.832 3.988 1 98.25 152 MET B CA 1
ATOM 2708 C C . MET B 1 152 ? -2.697 7.582 3.799 1 98.25 152 MET B C 1
ATOM 2710 O O . MET B 1 152 ? -3.764 6.965 3.742 1 98.25 152 MET B O 1
ATOM 2714 N N . ALA B 1 153 ? -2.621 8.891 3.781 1 98.62 153 ALA B N 1
ATOM 2715 C CA . ALA B 1 153 ? -3.789 9.727 3.51 1 98.62 153 ALA B CA 1
ATOM 2716 C C . ALA B 1 153 ? -3.844 10.133 2.041 1 98.62 153 ALA B C 1
ATOM 2718 O O . ALA B 1 153 ? -3.041 10.953 1.588 1 98.62 153 ALA B O 1
ATOM 2719 N N . VAL B 1 154 ? -4.785 9.625 1.311 1 98.44 154 VAL B N 1
ATOM 2720 C CA . VAL B 1 154 ? -4.906 9.891 -0.12 1 98.44 154 VAL B CA 1
ATOM 2721 C C . VAL B 1 154 ? -5.965 10.961 -0.361 1 98.44 154 VAL B C 1
ATOM 2723 O O . VAL B 1 154 ? -7.109 10.82 0.077 1 98.44 154 VAL B O 1
ATOM 2726 N N . VAL B 1 155 ? -5.492 12 -1.024 1 98.44 155 VAL B N 1
ATOM 2727 C CA . VAL B 1 155 ? -6.398 13.094 -1.365 1 98.44 155 VAL B CA 1
ATOM 2728 C C . VAL B 1 155 ? -6.727 13.047 -2.855 1 98.44 155 VAL B C 1
ATOM 2730 O O . VAL B 1 155 ? -5.824 13 -3.693 1 98.44 155 VAL B O 1
ATOM 2733 N N . ASP B 1 156 ? -7.988 13.047 -3.191 1 96.62 156 ASP B N 1
ATOM 2734 C CA . ASP B 1 156 ? -8.359 12.961 -4.602 1 96.62 156 ASP B CA 1
ATOM 2735 C C . ASP B 1 156 ? -8.586 14.352 -5.199 1 96.62 156 ASP B C 1
ATOM 2737 O O . ASP B 1 156 ? -8.328 15.359 -4.543 1 96.62 156 ASP B O 1
ATOM 2741 N N . GLU B 1 157 ? -8.977 14.43 -6.43 1 95.19 157 GLU B N 1
ATOM 2742 C CA . GLU B 1 157 ? -9.109 15.68 -7.164 1 95.19 157 GLU B CA 1
ATOM 2743 C C . GLU B 1 157 ? -10.25 16.531 -6.609 1 95.19 157 GLU B C 1
ATOM 2745 O O . GLU B 1 157 ? -10.289 17.75 -6.824 1 95.19 157 GLU B O 1
ATOM 2750 N N . ASP B 1 158 ? -11.195 15.914 -5.875 1 96.56 158 ASP B N 1
ATOM 2751 C CA . ASP B 1 158 ? -12.312 16.641 -5.277 1 96.56 158 ASP B CA 1
ATOM 2752 C C . ASP B 1 158 ? -12.008 17.031 -3.834 1 96.56 158 ASP B C 1
ATOM 2754 O O . ASP B 1 158 ? -12.898 17.453 -3.1 1 96.56 158 ASP B O 1
ATOM 2758 N N . ASN B 1 159 ? -10.758 16.781 -3.35 1 96.69 159 ASN B N 1
ATOM 2759 C CA . ASN B 1 159 ? -10.273 17.125 -2.018 1 96.69 159 ASN B CA 1
ATOM 2760 C C . ASN B 1 159 ? -10.844 16.188 -0.954 1 96.69 159 ASN B C 1
ATOM 2762 O O . ASN B 1 159 ? -10.867 16.531 0.23 1 96.69 159 ASN B O 1
ATOM 2766 N N . ASP B 1 160 ? -11.438 15.039 -1.456 1 97.25 160 ASP B N 1
ATOM 2767 C CA . ASP B 1 160 ? -11.836 14.016 -0.495 1 97.25 160 ASP B CA 1
ATOM 2768 C C . ASP B 1 160 ? -10.617 13.227 -0.002 1 97.25 160 ASP B C 1
ATOM 2770 O O . ASP B 1 160 ? -9.695 12.953 -0.772 1 97.25 160 ASP B O 1
ATOM 2774 N N . ILE B 1 161 ? -10.68 12.898 1.281 1 98.38 161 ILE B N 1
ATOM 2775 C CA . ILE B 1 161 ? -9.547 12.219 1.897 1 98.38 161 ILE B CA 1
ATOM 2776 C C . ILE B 1 161 ? -9.953 10.797 2.283 1 98.38 161 ILE B C 1
ATOM 2778 O O . ILE B 1 161 ? -11.008 10.586 2.893 1 98.38 161 ILE B O 1
ATOM 2782 N N . VAL B 1 162 ? -9.211 9.844 1.929 1 98 162 VAL B N 1
ATOM 2783 C CA . VAL B 1 162 ? -9.367 8.477 2.404 1 98 162 VAL B CA 1
ATOM 2784 C C . VAL B 1 162 ? -8.078 8.016 3.084 1 98 162 VAL B C 1
ATOM 2786 O O . VAL B 1 162 ? -6.984 8.234 2.561 1 98 162 VAL B O 1
ATOM 2789 N N . TYR B 1 163 ? -8.227 7.402 4.266 1 98 163 TYR B N 1
ATOM 2790 C CA . TYR B 1 163 ? -7.078 6.961 5.051 1 98 163 TYR B CA 1
ATOM 2791 C C . TYR B 1 163 ? -6.883 5.457 4.934 1 98 163 TYR B C 1
ATOM 2793 O O . TYR B 1 163 ? -7.824 4.684 5.113 1 98 163 TYR B O 1
ATOM 2801 N N . TYR B 1 164 ? -5.676 5.074 4.664 1 97.94 164 TYR B N 1
ATOM 2802 C CA . TYR B 1 164 ? -5.316 3.666 4.559 1 97.94 164 TYR B CA 1
ATOM 2803 C C . TYR B 1 164 ? -4.23 3.303 5.566 1 97.94 164 TYR B C 1
ATOM 2805 O O . TYR B 1 164 ? -3.203 3.979 5.648 1 97.94 164 TYR B O 1
ATOM 2813 N N . GLN B 1 165 ? -4.508 2.285 6.332 1 97.5 165 GLN B N 1
ATOM 2814 C CA . GLN B 1 165 ? -3.469 1.741 7.199 1 97.5 165 GLN B CA 1
ATOM 2815 C C . GLN B 1 165 ? -2.666 0.66 6.484 1 97.5 165 GLN B C 1
ATOM 2817 O O . GLN B 1 165 ? -3.234 -0.192 5.797 1 97.5 165 GLN B O 1
ATOM 2822 N N . ILE B 1 166 ? -1.398 0.727 6.566 1 97.88 166 ILE B N 1
ATOM 2823 C CA . ILE B 1 166 ? -0.49 -0.212 5.918 1 97.88 166 ILE B CA 1
ATOM 2824 C C . ILE B 1 166 ? 0.393 -0.884 6.969 1 97.88 166 ILE B C 1
ATOM 2826 O O . ILE B 1 166 ? 1.057 -0.207 7.758 1 97.88 166 ILE B O 1
ATOM 2830 N N . GLU B 1 167 ? 0.442 -2.164 6.949 1 96.44 167 GLU B N 1
ATOM 2831 C CA . GLU B 1 167 ? 1.203 -2.904 7.953 1 96.44 167 GLU B CA 1
ATOM 2832 C C . GLU B 1 167 ? 1.856 -4.141 7.344 1 96.44 167 GLU B C 1
ATOM 2834 O O . GLU B 1 167 ? 1.256 -4.82 6.512 1 96.44 167 GLU B O 1
ATOM 2839 N N . ARG B 1 168 ? 3.062 -4.379 7.766 1 96.06 168 ARG B N 1
ATOM 2840 C CA . ARG B 1 168 ? 3.725 -5.617 7.367 1 96.06 168 ARG B CA 1
ATOM 2841 C C . ARG B 1 168 ? 3.035 -6.828 7.984 1 96.06 168 ARG B C 1
ATOM 2843 O O . ARG B 1 168 ? 2.697 -6.82 9.172 1 96.06 168 ARG B O 1
ATOM 2850 N N . VAL B 1 169 ? 2.832 -7.844 7.078 1 94.62 169 VAL B N 1
ATOM 2851 C CA . VAL B 1 169 ? 2.211 -9.055 7.598 1 94.62 169 VAL B CA 1
ATOM 2852 C C . VAL B 1 169 ? 3.074 -10.266 7.25 1 94.62 169 VAL B C 1
ATOM 2854 O O . VAL B 1 169 ? 3.859 -10.227 6.301 1 94.62 169 VAL B O 1
ATOM 2857 N N . LYS B 1 170 ? 2.951 -11.242 8.047 1 90.31 170 LYS B N 1
ATOM 2858 C CA . LYS B 1 170 ? 3.666 -12.492 7.805 1 90.31 170 LYS B CA 1
ATOM 2859 C C . LYS B 1 170 ? 2.721 -13.578 7.305 1 90.31 170 LYS B C 1
ATOM 2861 O O . LYS B 1 170 ? 1.619 -13.742 7.832 1 90.31 170 LYS B O 1
ATOM 2866 N N . PHE B 1 171 ? 3.109 -14.203 6.223 1 86.5 171 PHE B N 1
ATOM 2867 C CA . PHE B 1 171 ? 2.443 -15.43 5.797 1 86.5 171 PHE B CA 1
ATOM 2868 C C . PHE B 1 171 ? 3.127 -16.656 6.398 1 86.5 171 PHE B C 1
ATOM 2870 O O . PHE B 1 171 ? 4.34 -16.656 6.613 1 86.5 171 PHE B O 1
#

Nearest PDB structures (foldseek):
  1a79-assembly1_D  TM=9.504E-01  e=3.566E-20  Methanocaldococcus jannaschii
  2cv8-assembly1_B  TM=9.263E-01  e=3.893E-18  Sulfurisphaera tokodaii
  2cv8-assembly1_A  TM=9.051E-01  e=2.576E-16  Sulfurisphaera tokodaii
  5x89-assembly1_A-2  TM=9.074E-01  e=3.567E-15  Methanopyrus kandleri AV19
  3iey-assembly1_B  TM=8.099E-01  e=2.332E-09  Nanoarchaeum equitans

Foldseek 3Di:
DPQAAEWEDDPQKIKDQDLVCCVPCCPLNNAADADPNMGIHGLLSVLLCVVVNRHWYDHVPRTDDSVRSVVSQCVVPVCSVQLSLVVNVQVVVPWRWDQDVVLVAGTFIGHRDPDDPRAEGEHEDEPPDDDDVVSVVSSQVSCVVVRHWYWYWYQYPVRDTDIDTDHDDDD/DPQAAEWEDDPQKIKDLDLVCCVPCCPLNNAADADPNMGIHGLLSVLLCVVVNRHWYDHVPRTDDSVRSLVSQCVVPVCSVQLSLVVNVQVVVPWRWDQDVVLVAGTFIGHRDPDDPRAEGEHEDEPPDDDDVVSVVSSQVSCVVVNHWYWYWYQYPVRDTDIDTDHDDDD

Sequence (342 aa):
MKEPIAFYLSGERVFSEREKAINQFYNKRYFGEVVNGKLFLSLIEAAYLMDRGKIKVFDGNKELSLKELFDLGRKKDEQFDLKFLVYKDLRDRGYVVKTALKYGSHFRVYRKGMEEHSDWLVWVVSENQKMFPNDLTARVRVAHGVRKKMIMAVVDEDNDIVYYQIERVKFMKEPIAFYLSGERVFSEREKAINQFYNKRYFGEVVNGKLFLSLIEAAYLMDRGKIKVFDGNKELSLKELFDLGRKKDEQFDLKFLVYKDLRDRGYVVKTALKYGSHFRVYRKGMEEHSDWLVWVVSENQKMFPNDLTARVRVAHGVRKKMIMAVVDEDNDIVYYQIERVKF

pLDDT: mean 94.46, std 9.74, range [44.62, 98.88]